Protein AF-0000000065902547 (afdb_homodimer)

pLDDT: mean 95.61, std 7.58, range [38.91, 98.94]

Nearest PDB structures (foldseek):
  3duk-assembly2_E  TM=8.919E-01  e=5.539E-10  Methylobacillus flagellatus KT
  2rcd-assembly2_C  TM=7.287E-01  e=1.949E-05  Pectobacterium atrosepticum SCRI1043
  6bjt-assembly1_A  TM=7.445E-01  e=1.219E-04  Pseudomonas sp. EGD-AKN5
  6w3f-assembly2_B  TM=6.771E-01  e=1.957E-04  synthetic construct
  2bng-assembly1_B  TM=6.107E-01  e=9.107E-04  Mycobacterium tuberculosis H37Rv

Secondary structure (DSSP, 8-state):
---SS-HHHHHHHHHHHHHHHHHHHHT-HHHHHTTEEEEEEEEEEETTEEEEEETHHHHHHHHT-TT--EEEEEEEEEEE-SSEEEEEEEEEEETTTEEEEEEEEEEEETTEEEEEEEEEEEEE-/---SS-HHHHHHHHHHHHHHHHHHHHT-HHHHTTTEEEEEEEEEEETTEEEEEETHHHHHHHHT-TT--EEEEEEEEEEE-SSEEEEEEEEEEETTTEEEEEEEEEEEETTEEEEEEEEEEEEE-

Radius of gyration: 17.63 Å; Cα contacts (8 Å, |Δi|>4): 582; chains: 2; bounding box: 44×52×41 Å

Foldseek 3Di:
DDDLADVVNVVQQVVLVVLVVVLQQQLALVSPPVAADQAAKEWEDDPRDIDIDTCVVVRVRSVVCRNHWDKDKDWDFPDDDSFKTWIWMWIQIPVVGKIKTKIFIWGQDPNHIHTRYIYMYIDHD/DPDLADVVNVVQQVVLVVLVVVLQQQLAVVSPPVAADQAAKEWEDDPRDIDIDTCVVVRVRSVVCRNHWDKDKDWDFPDDDSFKTWIWMWIQIPVVGKIKTKIWIWGQDPNHIHTRYIYMYIDHD

Organism: Cladobotryum sp. (NCBI:txid2040732)

InterPro domains:
  IPR032710 NTF2-like domain superfamily [SSF54427] (5-124)
  IPR039437 Aldolase FrzH/putative lumazine-binding [PF12893] (9-121)

Sequence (250 aa):
MAKHITSSEYDAVIATAYCYVEAMEKGSSKRAKEGFHPDGGIYGYVDGEFKGGSISNLFDFLDQSPEGHKIKAHLDVIAMTPTTAIVKTEVEMNPPETDYTDFLGMVKIDGKWQIVSKIFHSYPRMAKHITSSEYDAVIATAYCYVEAMEKGSSKRAKEGFHPDGGIYGYVDGEFKGGSISNLFDFLDQSPEGHKIKAHLDVIAMTPTTAIVKTEVEMNPPETDYTDFLGMVKIDGKWQIVSKIFHSYPR

Solvent-accessible surface area (backbone atoms only — not comparable to full-atom values): 12707 Å² total; per-residue (Å²): 129,75,76,76,72,50,73,66,54,53,50,50,51,52,54,34,55,44,25,50,56,50,13,47,39,48,11,29,34,72,50,28,56,74,16,37,41,86,72,13,31,34,36,35,48,57,96,86,37,81,44,71,34,55,34,61,59,56,35,52,54,24,57,74,34,59,84,30,29,48,71,47,75,47,79,41,80,78,44,74,57,82,43,31,36,34,33,40,33,43,36,42,36,41,72,69,61,32,32,36,46,35,42,37,32,30,38,50,57,95,85,37,61,23,34,41,32,38,37,38,38,65,45,78,111,127,76,75,77,71,50,73,66,53,53,52,50,49,52,53,34,55,44,26,51,56,48,13,47,38,48,10,29,33,73,49,29,57,75,17,37,40,85,72,12,32,34,37,34,48,58,94,85,36,81,44,72,33,55,34,58,59,56,34,53,55,24,58,73,34,60,84,30,29,48,72,49,75,47,80,41,80,77,45,76,57,83,43,31,36,33,32,42,34,43,36,42,36,43,71,69,61,32,32,36,46,35,41,37,33,32,39,50,55,97,88,37,60,26,34,42,32,37,38,37,39,65,45,80,112

Structure (mmCIF, N/CA/C/O backbone):
data_AF-0000000065902547-model_v1
#
loop_
_entity.id
_entity.type
_entity.pdbx_description
1 polymer 'Aldolase FrzH'
#
loop_
_atom_site.group_PDB
_atom_site.id
_atom_site.type_symbol
_atom_site.label_atom_id
_atom_site.label_alt_id
_atom_site.label_comp_id
_atom_site.label_asym_id
_atom_site.label_entity_id
_atom_site.label_seq_id
_atom_site.pdbx_PDB_ins_code
_atom_site.Cartn_x
_atom_site.Cartn_y
_atom_site.Cartn_z
_atom_site.occupancy
_atom_site.B_iso_or_equiv
_atom_site.auth_seq_id
_atom_site.auth_comp_id
_atom_site.auth_asym_id
_atom_site.auth_atom_id
_atom_site.pdbx_PDB_model_num
ATOM 1 N N . MET A 1 1 ? 24.656 -15.352 7.223 1 38.91 1 MET A N 1
ATOM 2 C CA . MET A 1 1 ? 23.953 -14.516 6.25 1 38.91 1 MET A CA 1
ATOM 3 C C . MET A 1 1 ? 23.531 -13.195 6.875 1 38.91 1 MET A C 1
ATOM 5 O O . MET A 1 1 ? 23.109 -13.148 8.031 1 38.91 1 MET A O 1
ATOM 9 N N . ALA A 1 2 ? 24.078 -12.203 6.477 1 48.5 2 ALA A N 1
ATOM 10 C CA . ALA A 1 2 ? 23.906 -10.898 7.105 1 48.5 2 ALA A CA 1
ATOM 11 C C . ALA A 1 2 ? 22.438 -10.531 7.219 1 48.5 2 ALA A C 1
ATOM 13 O O . ALA A 1 2 ? 21.609 -11 6.43 1 48.5 2 ALA A O 1
ATOM 14 N N . LYS A 1 3 ? 22.203 -10.047 8.391 1 64.06 3 LYS A N 1
ATOM 15 C CA . LYS A 1 3 ? 20.859 -9.492 8.539 1 64.06 3 LYS A CA 1
ATOM 16 C C . LYS A 1 3 ? 20.484 -8.625 7.344 1 64.06 3 LYS A C 1
ATOM 18 O O . LYS A 1 3 ? 21.188 -7.668 7.02 1 64.06 3 LYS A O 1
ATOM 23 N N . HIS A 1 4 ? 19.484 -9.07 6.715 1 77.75 4 HIS A N 1
ATOM 24 C CA . HIS A 1 4 ? 19.125 -8.445 5.445 1 77.75 4 HIS A CA 1
ATOM 25 C C . HIS A 1 4 ? 18.547 -7.051 5.656 1 77.75 4 HIS A C 1
ATOM 27 O O . HIS A 1 4 ? 18.766 -6.152 4.836 1 77.75 4 HIS A O 1
ATOM 33 N N . ILE A 1 5 ? 17.984 -6.824 6.953 1 87.44 5 ILE A N 1
ATOM 34 C CA . ILE A 1 5 ? 17.406 -5.523 7.246 1 87.44 5 ILE A CA 1
ATOM 35 C C . ILE A 1 5 ? 18.062 -4.93 8.492 1 87.44 5 ILE A C 1
ATOM 37 O O . ILE A 1 5 ? 17.875 -5.434 9.602 1 87.44 5 ILE A O 1
ATOM 41 N N . THR A 1 6 ? 18.781 -3.811 8.375 1 89.5 6 THR A N 1
ATOM 42 C CA . THR A 1 6 ? 19.516 -3.172 9.453 1 89.5 6 THR A CA 1
ATOM 43 C C . THR A 1 6 ? 18.703 -2.031 10.062 1 89.5 6 THR A C 1
ATOM 45 O O . THR A 1 6 ? 17.703 -1.608 9.5 1 89.5 6 THR A O 1
ATOM 48 N N . SER A 1 7 ? 19.172 -1.612 11.25 1 93.06 7 SER A N 1
ATOM 49 C CA . SER A 1 7 ? 18.516 -0.468 11.891 1 93.06 7 SER A CA 1
ATOM 50 C C . SER A 1 7 ? 18.609 0.778 11.016 1 93.06 7 SER A C 1
ATOM 52 O O . SER A 1 7 ? 17.719 1.631 11.039 1 93.06 7 SER A O 1
ATOM 54 N N . SER A 1 8 ? 19.641 0.853 10.25 1 95.12 8 SER A N 1
ATOM 55 C CA . SER A 1 8 ? 19.812 1.997 9.359 1 95.12 8 SER A CA 1
ATOM 56 C C . SER A 1 8 ? 18.719 2.023 8.289 1 95.12 8 SER A C 1
ATOM 58 O O . SER A 1 8 ? 18.312 3.096 7.844 1 95.12 8 SER A O 1
ATOM 60 N N . GLU A 1 9 ? 18.328 0.867 7.875 1 96.44 9 GLU A N 1
ATOM 61 C CA . GLU A 1 9 ? 17.234 0.803 6.914 1 96.44 9 GLU A CA 1
ATOM 62 C C . GLU A 1 9 ? 15.93 1.312 7.523 1 96.44 9 GLU A C 1
ATOM 64 O O . GLU A 1 9 ? 15.148 1.997 6.859 1 96.44 9 GLU A O 1
ATOM 69 N N . TYR A 1 10 ? 15.68 1.021 8.797 1 97.25 10 TYR A N 1
ATOM 70 C CA . TYR A 1 10 ? 14.508 1.557 9.484 1 97.25 10 TYR A CA 1
ATOM 71 C C . TYR A 1 10 ? 14.57 3.078 9.555 1 97.25 10 TYR A C 1
ATOM 73 O O . TYR A 1 10 ? 13.57 3.756 9.312 1 97.25 10 TYR A O 1
ATOM 81 N N . ASP A 1 11 ? 15.734 3.594 9.844 1 98 11 ASP A N 1
ATOM 82 C CA . ASP A 1 11 ? 15.906 5.043 9.898 1 98 11 ASP A CA 1
ATOM 83 C C . ASP A 1 11 ? 15.609 5.684 8.547 1 98 11 ASP A C 1
ATOM 85 O O . ASP A 1 11 ? 14.961 6.727 8.469 1 98 11 ASP A O 1
ATOM 89 N N . ALA A 1 12 ? 16.109 5.027 7.523 1 98.25 12 ALA A N 1
ATOM 90 C CA . ALA A 1 12 ? 15.922 5.566 6.176 1 98.25 12 ALA A CA 1
ATOM 91 C C . ALA A 1 12 ? 14.445 5.551 5.773 1 98.25 12 ALA A C 1
ATOM 93 O O . ALA A 1 12 ? 13.961 6.492 5.148 1 98.25 12 ALA A O 1
ATOM 94 N N . VAL A 1 13 ? 13.734 4.496 6.113 1 98.75 13 VAL A N 1
ATOM 95 C CA . VAL A 1 13 ? 12.305 4.375 5.836 1 98.75 13 VAL A CA 1
ATOM 96 C C . VAL A 1 13 ? 11.539 5.465 6.582 1 98.75 13 VAL A C 1
ATOM 98 O O . VAL A 1 13 ? 10.711 6.16 5.992 1 98.75 13 VAL A O 1
ATOM 101 N N . ILE A 1 14 ? 11.891 5.664 7.828 1 98.75 14 ILE A N 1
ATOM 102 C CA . ILE A 1 14 ? 11.211 6.668 8.641 1 98.75 14 ILE A CA 1
ATOM 103 C C . ILE A 1 14 ? 11.523 8.062 8.102 1 98.75 14 ILE A C 1
ATOM 105 O O . ILE A 1 14 ? 10.641 8.914 8.008 1 98.75 14 ILE A O 1
ATOM 109 N N . ALA A 1 15 ? 12.742 8.305 7.715 1 98.5 15 ALA A N 1
ATOM 110 C CA . ALA A 1 15 ? 13.109 9.594 7.133 1 98.5 15 ALA A CA 1
ATOM 111 C C . ALA A 1 15 ? 12.312 9.875 5.867 1 98.5 15 ALA A C 1
ATOM 113 O O . ALA A 1 15 ? 11.875 11.008 5.641 1 98.5 15 ALA A O 1
ATOM 114 N N . THR A 1 16 ? 12.125 8.898 5.043 1 98.81 16 THR A N 1
ATOM 115 C CA . THR A 1 16 ? 11.32 9.039 3.832 1 98.81 16 THR A CA 1
ATOM 116 C C . THR A 1 16 ? 9.875 9.383 4.18 1 98.81 16 THR A C 1
ATOM 118 O O . THR A 1 16 ? 9.281 10.273 3.572 1 98.81 16 THR A O 1
ATOM 121 N N . ALA A 1 17 ? 9.344 8.703 5.176 1 98.75 17 ALA A N 1
ATOM 122 C CA . ALA A 1 17 ? 7.977 8.984 5.613 1 98.75 17 ALA A CA 1
ATOM 123 C C . ALA A 1 17 ? 7.852 10.414 6.125 1 98.75 17 ALA A C 1
ATOM 125 O O . ALA A 1 17 ? 6.816 11.055 5.93 1 98.75 17 ALA A O 1
ATOM 126 N N . TYR A 1 18 ? 8.867 10.93 6.699 1 98.19 18 TYR A N 1
ATOM 127 C CA . TYR A 1 18 ? 8.828 12.281 7.258 1 98.19 18 TYR A CA 1
ATOM 128 C C . TYR A 1 18 ? 8.758 13.328 6.152 1 98.19 18 TYR A C 1
ATOM 130 O O . TYR A 1 18 ? 8.359 14.469 6.391 1 98.19 18 TYR A O 1
ATOM 138 N N . CYS A 1 19 ? 9.211 12.969 4.969 1 97.94 19 CYS A N 1
ATOM 139 C CA . CYS A 1 19 ? 9.016 13.867 3.842 1 97.94 19 CYS A CA 1
ATOM 140 C C . CYS A 1 19 ? 7.539 14.227 3.678 1 97.94 19 CYS A C 1
ATOM 142 O O . CYS A 1 19 ? 7.199 15.375 3.398 1 97.94 19 CYS A O 1
ATOM 144 N N . TYR A 1 20 ? 6.668 13.234 3.879 1 98.38 20 TYR A N 1
ATOM 145 C CA . TYR A 1 20 ? 5.23 13.453 3.791 1 98.38 20 TYR A CA 1
ATOM 146 C C . TYR A 1 20 ? 4.758 14.391 4.895 1 98.38 20 TYR A C 1
ATOM 148 O O . TYR A 1 20 ? 4.016 15.344 4.633 1 98.38 20 TYR A O 1
ATOM 156 N N . VAL A 1 21 ? 5.203 14.172 6.109 1 98.12 21 VAL A N 1
ATOM 157 C CA . VAL A 1 21 ? 4.812 14.992 7.254 1 98.12 21 VAL A CA 1
ATOM 158 C C . VAL A 1 21 ? 5.246 16.438 7.027 1 98.12 21 VAL A C 1
ATOM 160 O O . VAL A 1 21 ? 4.445 17.359 7.18 1 98.12 21 VAL A O 1
ATOM 163 N N . GLU A 1 22 ? 6.422 16.641 6.582 1 98.25 22 GLU A N 1
ATOM 164 C CA . GLU A 1 22 ? 6.953 17.969 6.324 1 98.25 22 GLU A CA 1
ATOM 165 C C . GLU A 1 22 ? 6.211 18.656 5.18 1 98.25 22 GLU A C 1
ATOM 167 O O . GLU A 1 22 ? 5.957 19.859 5.223 1 98.25 22 GLU A O 1
ATOM 172 N N . ALA A 1 23 ? 5.938 17.891 4.176 1 98.44 23 ALA A N 1
ATOM 173 C CA . ALA A 1 23 ? 5.188 18.438 3.049 1 98.44 23 ALA A CA 1
ATOM 174 C C . ALA A 1 23 ? 3.832 18.984 3.5 1 98.44 23 ALA A C 1
ATOM 176 O O . ALA A 1 23 ? 3.398 20.047 3.053 1 98.44 23 ALA A O 1
ATOM 177 N N . MET A 1 24 ? 3.193 18.266 4.402 1 97.88 24 MET A N 1
ATOM 178 C CA . MET A 1 24 ? 1.912 18.688 4.949 1 97.88 24 MET A CA 1
ATOM 179 C C . MET A 1 24 ? 2.078 19.953 5.789 1 97.88 24 MET A C 1
ATOM 181 O O . MET A 1 24 ? 1.289 20.891 5.672 1 97.88 24 MET A O 1
ATOM 185 N N . GLU A 1 25 ? 3.146 19.984 6.566 1 98.12 25 GLU A N 1
ATOM 186 C CA . GLU A 1 25 ? 3.414 21.156 7.414 1 98.12 25 GLU A CA 1
ATOM 187 C C . GLU A 1 25 ? 3.688 22.391 6.574 1 98.12 25 GLU A C 1
ATOM 189 O O . GLU A 1 25 ? 3.264 23.5 6.934 1 98.12 25 GLU A O 1
ATOM 194 N N . LYS A 1 26 ? 4.266 22.219 5.469 1 97.38 26 LYS A N 1
ATOM 195 C CA . LYS A 1 26 ? 4.73 23.344 4.668 1 97.38 26 LYS A CA 1
ATOM 196 C C . LYS A 1 26 ? 3.736 23.688 3.555 1 97.38 26 LYS A C 1
ATOM 198 O O . LYS A 1 26 ? 3.805 24.75 2.953 1 97.38 26 LYS A O 1
ATOM 203 N N . GLY A 1 27 ? 2.814 22.781 3.326 1 96.69 27 GLY A N 1
ATOM 204 C CA . GLY A 1 27 ? 1.949 22.938 2.17 1 96.69 27 GLY A CA 1
ATOM 205 C C . GLY A 1 27 ? 2.707 22.953 0.855 1 96.69 27 GLY A C 1
ATOM 206 O O . GLY A 1 27 ? 2.484 23.828 0.015 1 96.69 27 GLY A O 1
ATOM 207 N N . SER A 1 28 ? 3.639 22 0.678 1 94.62 28 SER A N 1
ATOM 208 C CA . SER A 1 28 ? 4.582 22.062 -0.435 1 94.62 28 SER A CA 1
ATOM 209 C C . SER A 1 28 ? 4.715 20.703 -1.115 1 94.62 28 SER A C 1
ATOM 211 O O . SER A 1 28 ? 5.219 19.75 -0.517 1 94.62 28 SER A O 1
ATOM 213 N N . SER A 1 29 ? 4.383 20.672 -2.398 1 97.56 29 SER A N 1
ATOM 214 C CA . SER A 1 29 ? 4.602 19.438 -3.148 1 97.56 29 SER A CA 1
ATOM 215 C C . SER A 1 29 ? 6.086 19.219 -3.436 1 97.56 29 SER A C 1
ATOM 217 O O . SER A 1 29 ? 6.52 18.094 -3.662 1 97.56 29 SER A O 1
ATOM 219 N N . LYS A 1 30 ? 6.875 20.312 -3.449 1 97.44 30 LYS A N 1
ATOM 220 C CA . LYS A 1 30 ? 8.312 20.188 -3.666 1 97.44 30 LYS A CA 1
ATOM 221 C C . LYS A 1 30 ? 8.93 19.219 -2.658 1 97.44 30 LYS A C 1
ATOM 223 O O . LYS A 1 30 ? 9.703 18.328 -3.033 1 97.44 30 LYS A O 1
ATOM 228 N N . ARG A 1 31 ? 8.602 19.359 -1.449 1 97 31 ARG A N 1
ATOM 229 C CA . ARG A 1 31 ? 9.133 18.484 -0.407 1 97 31 ARG A CA 1
ATOM 230 C C . ARG A 1 31 ? 8.594 17.062 -0.558 1 97 31 ARG A C 1
ATOM 232 O O . ARG A 1 31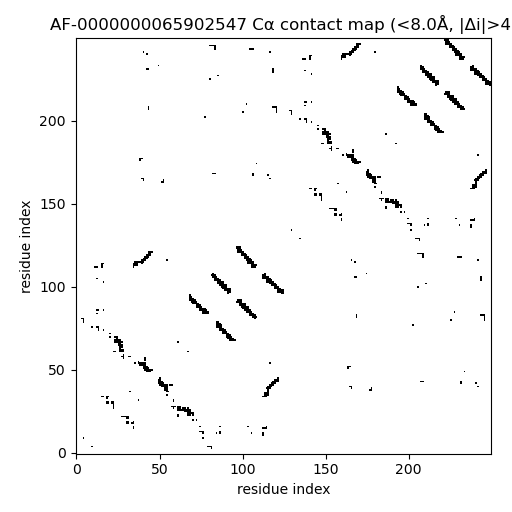 ? 9.336 16.094 -0.399 1 97 31 ARG A O 1
ATOM 239 N N . ALA A 1 32 ? 7.266 16.906 -0.824 1 97.81 32 ALA A N 1
ATOM 240 C CA . ALA A 1 32 ? 6.664 15.594 -1.007 1 97.81 32 ALA A CA 1
ATOM 241 C C . ALA A 1 32 ? 7.348 14.828 -2.133 1 97.81 32 ALA A C 1
ATOM 243 O O . ALA A 1 32 ? 7.594 13.625 -2.016 1 97.81 32 ALA A O 1
ATOM 244 N N . LYS A 1 33 ? 7.715 15.531 -3.199 1 98.06 33 LYS A N 1
ATOM 245 C CA . LYS A 1 33 ? 8.281 14.922 -4.398 1 98.06 33 LYS A CA 1
ATOM 246 C C . LYS A 1 33 ? 9.672 14.352 -4.125 1 98.06 33 LYS A C 1
ATOM 248 O O . LYS A 1 33 ? 10.172 13.531 -4.895 1 98.06 33 LYS A O 1
ATOM 253 N N . GLU A 1 34 ? 10.258 14.711 -3.076 1 97.81 34 GLU A N 1
ATOM 254 C CA . GLU A 1 34 ? 11.531 14.133 -2.67 1 97.81 34 GLU A CA 1
ATOM 255 C C . GLU A 1 34 ? 11.352 12.734 -2.102 1 97.81 34 GLU A C 1
ATOM 257 O O . GLU A 1 34 ? 12.297 11.938 -2.07 1 97.81 34 GLU A O 1
ATOM 262 N N . GLY A 1 35 ? 10.133 12.398 -1.61 1 98.38 35 GLY A N 1
ATOM 263 C CA . GLY A 1 35 ? 9.898 11.133 -0.932 1 98.38 35 GLY A CA 1
ATOM 264 C C . GLY A 1 35 ? 8.977 10.203 -1.707 1 98.38 35 GLY A C 1
ATOM 265 O O . GLY A 1 35 ? 9.07 8.984 -1.577 1 98.38 35 GLY A O 1
ATOM 266 N N . PHE A 1 36 ? 8.156 10.789 -2.564 1 98.75 36 PHE A N 1
ATOM 267 C CA . PHE A 1 36 ? 7.164 10.008 -3.299 1 98.75 36 PHE A CA 1
ATOM 268 C C . PHE A 1 36 ? 7.672 9.672 -4.695 1 98.75 36 PHE A C 1
ATOM 270 O O . PHE A 1 36 ? 8.297 10.5 -5.355 1 98.75 36 PHE A O 1
ATOM 277 N N . HIS A 1 37 ? 7.457 8.469 -5.109 1 98.38 37 HIS A N 1
ATOM 278 C CA . HIS A 1 37 ? 7.656 8.133 -6.516 1 98.38 37 HIS A CA 1
ATOM 279 C C . HIS A 1 37 ? 6.598 8.789 -7.395 1 98.38 37 HIS A C 1
ATOM 281 O O . HIS A 1 37 ? 5.414 8.797 -7.047 1 98.38 37 HIS A O 1
ATOM 287 N N . PRO A 1 38 ? 6.996 9.305 -8.531 1 96.75 38 PRO A N 1
ATOM 288 C CA . PRO A 1 38 ? 6.035 10.047 -9.344 1 96.75 38 PRO A CA 1
ATOM 289 C C . PRO A 1 38 ? 4.902 9.172 -9.875 1 96.75 38 PRO A C 1
ATOM 291 O O . PRO A 1 38 ? 3.818 9.68 -10.18 1 96.75 38 PRO A O 1
ATOM 294 N N . ASP A 1 39 ? 5.059 7.863 -9.914 1 95.75 39 ASP A N 1
ATOM 295 C CA . ASP A 1 39 ? 4.031 6.949 -10.414 1 95.75 39 ASP A CA 1
ATOM 296 C C . ASP A 1 39 ? 3.182 6.402 -9.273 1 95.75 39 ASP A C 1
ATOM 298 O O . ASP A 1 39 ? 2.389 5.48 -9.469 1 95.75 39 ASP A O 1
ATOM 302 N N . GLY A 1 40 ? 3.398 6.898 -8.094 1 97.88 40 GLY A N 1
ATOM 303 C CA . GLY A 1 40 ? 2.664 6.402 -6.938 1 97.88 40 GLY A CA 1
ATOM 304 C C . GLY A 1 40 ? 1.188 6.746 -6.977 1 97.88 40 GLY A C 1
ATOM 305 O O . GLY A 1 40 ? 0.727 7.426 -7.895 1 97.88 40 GLY A O 1
ATOM 306 N N . GLY A 1 41 ? 0.466 6.152 -6.016 1 97.94 41 GLY A N 1
ATOM 307 C CA . GLY A 1 41 ? -0.966 6.383 -5.906 1 97.94 41 GLY A CA 1
ATOM 308 C C . GLY A 1 41 ? -1.403 6.766 -4.508 1 97.94 41 GLY A C 1
ATOM 309 O O . GLY A 1 41 ? -0.688 6.512 -3.535 1 97.94 41 GLY A O 1
ATOM 310 N N . ILE A 1 42 ? -2.525 7.426 -4.422 1 98.56 42 ILE A N 1
ATOM 311 C CA . ILE A 1 42 ? -3.143 7.809 -3.154 1 98.56 42 ILE A CA 1
ATOM 312 C C . ILE A 1 42 ? -4.621 7.422 -3.162 1 98.56 42 ILE A C 1
ATOM 314 O O . ILE A 1 42 ? -5.309 7.605 -4.168 1 98.56 42 ILE A O 1
ATOM 318 N N . TYR A 1 43 ? -5.086 6.816 -2.061 1 98.62 43 TYR A N 1
ATOM 319 C CA . TYR A 1 43 ? -6.445 6.297 -1.991 1 98.62 43 TYR A CA 1
ATOM 320 C C . TYR A 1 43 ? -7.027 6.473 -0.594 1 98.62 43 TYR A C 1
ATOM 322 O O . TYR A 1 43 ? -6.359 6.195 0.404 1 98.62 43 TYR A O 1
ATOM 330 N N . GLY A 1 44 ? -8.234 6.922 -0.498 1 97.88 44 GLY A N 1
ATOM 331 C CA . GLY A 1 44 ? -8.953 7.066 0.759 1 97.88 44 GLY A CA 1
ATOM 332 C C . GLY A 1 44 ? -10.227 7.883 0.63 1 97.88 44 GLY A C 1
ATOM 333 O O . GLY A 1 44 ? -10.695 8.133 -0.48 1 97.88 44 GLY A O 1
ATOM 334 N N . TYR A 1 45 ? -10.82 8.188 1.773 1 95.38 45 TYR A N 1
ATOM 335 C CA . TYR A 1 45 ? -12.055 8.961 1.801 1 95.38 45 TYR A CA 1
ATOM 336 C C . TYR A 1 45 ? -11.812 10.352 2.369 1 95.38 45 TYR A C 1
ATOM 338 O O . TYR A 1 45 ? -11.109 10.508 3.369 1 95.38 45 TYR A O 1
ATOM 346 N N . VAL A 1 46 ? -12.312 11.336 1.697 1 89.25 46 VAL A N 1
ATOM 347 C CA . VAL A 1 46 ? -12.398 12.719 2.168 1 89.25 46 VAL A CA 1
ATOM 348 C C . VAL A 1 46 ? -13.852 13.172 2.172 1 89.25 46 VAL A C 1
ATOM 350 O O . VAL A 1 46 ? -14.523 13.148 1.136 1 89.25 46 VAL A O 1
ATOM 353 N N . ASP A 1 47 ? -14.344 13.5 3.33 1 88.62 47 ASP A N 1
ATOM 354 C CA . ASP A 1 47 ? -15.719 13.969 3.477 1 88.62 47 ASP A CA 1
ATOM 355 C C . ASP A 1 47 ? -16.703 12.969 2.893 1 88.62 47 ASP A C 1
ATOM 357 O O . ASP A 1 47 ? -17.594 13.336 2.109 1 88.62 47 ASP A O 1
ATOM 361 N N . GLY A 1 48 ? -16.391 11.773 3.047 1 88.62 48 GLY A N 1
ATOM 362 C CA . GLY A 1 48 ? -17.328 10.719 2.684 1 88.62 48 GLY A CA 1
ATOM 363 C C . GLY A 1 48 ? -17.203 10.289 1.235 1 88.62 48 GLY A C 1
ATOM 364 O O . GLY A 1 48 ? -17.938 9.398 0.783 1 88.62 48 GLY A O 1
ATOM 365 N N . GLU A 1 49 ? -16.344 10.875 0.484 1 93.38 49 GLU A N 1
ATOM 366 C CA . GLU A 1 49 ? -16.141 10.523 -0.919 1 93.38 49 GLU A CA 1
ATOM 367 C C . GLU A 1 49 ? -14.797 9.836 -1.13 1 93.38 49 GLU A C 1
ATOM 369 O O . GLU A 1 49 ? -13.789 10.258 -0.572 1 93.38 49 GLU A O 1
ATOM 374 N N . PHE A 1 50 ? -14.852 8.766 -1.884 1 96.06 50 PHE A N 1
ATOM 375 C CA . PHE A 1 50 ? -13.602 8.086 -2.23 1 96.06 50 PHE A CA 1
ATOM 376 C C . PHE A 1 50 ? -12.75 8.961 -3.146 1 96.06 50 PHE A C 1
ATOM 378 O O . PHE A 1 50 ? -13.25 9.5 -4.137 1 96.06 50 PHE A O 1
ATOM 385 N N . LYS A 1 51 ? -11.547 9.125 -2.766 1 92.81 51 LYS A N 1
ATOM 386 C CA . LYS A 1 51 ? -10.516 9.773 -3.568 1 92.81 51 LYS A CA 1
ATOM 387 C C . LYS A 1 51 ? -9.367 8.805 -3.871 1 92.81 51 LYS A C 1
ATOM 389 O O . LYS A 1 51 ? -8.781 8.234 -2.955 1 92.81 51 LYS A O 1
ATOM 394 N N . GLY A 1 52 ? -9.289 8.477 -5.152 1 92.44 52 GLY A N 1
ATOM 395 C CA . GLY A 1 52 ? -8.227 7.574 -5.562 1 92.44 52 GLY A CA 1
ATOM 396 C C . GLY A 1 52 ? -7.559 7.992 -6.863 1 92.44 52 GLY A C 1
ATOM 397 O O . GLY A 1 52 ? -8.117 8.773 -7.633 1 92.44 52 GLY A O 1
ATOM 398 N N . GLY A 1 53 ? -6.262 7.598 -7.031 1 94.06 53 GLY A N 1
ATOM 399 C CA . GLY A 1 53 ? -5.562 7.836 -8.281 1 94.06 53 GLY A CA 1
ATOM 400 C C . GLY A 1 53 ? -4.098 8.18 -8.094 1 94.06 53 GLY A C 1
ATOM 401 O O . GLY A 1 53 ? -3.457 7.691 -7.16 1 94.06 53 GLY A O 1
ATOM 402 N N . SER A 1 54 ? -3.645 9.008 -9 1 96.5 54 SER A N 1
ATOM 403 C CA . SER A 1 54 ? -2.229 9.359 -9.055 1 96.5 54 SER A CA 1
ATOM 404 C C . SER A 1 54 ? -1.814 10.164 -7.824 1 96.5 54 SER A C 1
ATOM 406 O O . SER A 1 54 ? -2.586 10.984 -7.324 1 96.5 54 SER A O 1
ATOM 408 N N . ILE A 1 55 ? -0.605 10.023 -7.449 1 97.56 55 ILE A N 1
ATOM 409 C CA . ILE A 1 55 ? -0.043 10.758 -6.32 1 97.56 55 ILE A CA 1
ATOM 410 C C . ILE A 1 55 ? -0.052 12.258 -6.621 1 97.56 55 ILE A C 1
ATOM 412 O O . ILE A 1 55 ? 0.071 13.078 -5.711 1 97.56 55 ILE A O 1
ATOM 416 N N . SER A 1 56 ? -0.214 12.648 -7.871 1 97 56 SER A N 1
ATOM 417 C CA . SER A 1 56 ? -0.311 14.062 -8.234 1 97 56 SER A CA 1
ATOM 418 C C . SER A 1 56 ? -1.502 14.727 -7.555 1 97 56 SER A C 1
ATOM 420 O O . SER A 1 56 ? -1.495 15.938 -7.328 1 97 56 SER A O 1
ATOM 422 N N . ASN A 1 57 ? -2.529 13.938 -7.234 1 95.94 57 ASN A N 1
ATOM 423 C CA . ASN A 1 57 ? -3.656 14.477 -6.477 1 95.94 57 ASN A CA 1
ATOM 424 C C . ASN A 1 57 ? -3.205 15.055 -5.141 1 95.94 57 ASN A C 1
ATOM 426 O O . ASN A 1 57 ? -3.68 16.109 -4.727 1 95.94 57 ASN A O 1
ATOM 430 N N . LEU A 1 58 ? -2.293 14.344 -4.469 1 96.75 58 LEU A N 1
ATOM 431 C CA . LEU A 1 58 ? -1.729 14.852 -3.221 1 96.75 58 LEU A CA 1
ATOM 432 C C . LEU A 1 58 ? -0.91 16.109 -3.469 1 96.75 58 LEU A C 1
ATOM 434 O O . LEU A 1 58 ? -1.025 17.094 -2.727 1 96.75 58 LEU A O 1
ATOM 438 N N . PHE A 1 59 ? -0.143 16.094 -4.547 1 97.88 59 PHE A N 1
ATOM 439 C CA . PHE A 1 59 ? 0.699 17.234 -4.867 1 97.88 59 PHE A CA 1
ATOM 440 C C . PHE A 1 59 ? -0.15 18.484 -5.121 1 97.88 59 PHE A C 1
ATOM 442 O O . PHE A 1 59 ? 0.146 19.562 -4.602 1 97.88 59 PHE A O 1
ATOM 449 N N . ASP A 1 60 ? -1.216 18.297 -5.836 1 95.81 60 ASP A N 1
ATOM 450 C CA . ASP A 1 60 ? -2.133 19.406 -6.117 1 95.81 60 ASP A CA 1
ATOM 451 C C . ASP A 1 60 ? -2.768 19.922 -4.832 1 95.81 60 ASP A C 1
ATOM 453 O O . ASP A 1 60 ? -2.863 21.141 -4.633 1 95.81 60 ASP A O 1
ATOM 457 N N . PHE A 1 61 ? -3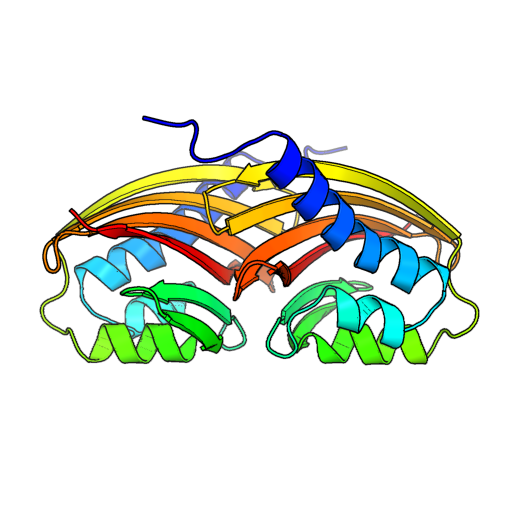.174 19.047 -4.02 1 94.69 61 PHE A N 1
ATOM 458 C CA . PHE A 1 61 ? -3.768 19.422 -2.74 1 94.69 61 PHE A CA 1
ATOM 459 C C . PHE A 1 61 ? -2.803 20.266 -1.917 1 94.69 61 PHE A C 1
ATOM 461 O O . PHE A 1 61 ? -3.188 21.297 -1.374 1 94.69 61 PHE A O 1
ATOM 468 N N . LEU A 1 62 ? -1.57 19.844 -1.837 1 96.88 62 LEU A N 1
ATOM 469 C CA . LEU A 1 62 ? -0.554 20.547 -1.064 1 96.88 62 LEU A CA 1
ATOM 470 C C . LEU A 1 62 ? -0.321 21.938 -1.623 1 96.88 62 LEU A C 1
ATOM 472 O O . LEU A 1 62 ? -0.283 22.922 -0.87 1 96.88 62 LEU A O 1
ATOM 476 N N . ASP A 1 63 ? -0.302 22.031 -2.877 1 96.62 63 ASP A N 1
ATOM 477 C CA . ASP A 1 63 ? 0.038 23.312 -3.504 1 96.62 63 ASP A CA 1
ATOM 478 C C . ASP A 1 63 ? -1.135 24.281 -3.439 1 96.62 63 ASP A C 1
ATOM 480 O O . ASP A 1 63 ? -0.96 25.484 -3.641 1 96.62 63 ASP A O 1
ATOM 484 N N . GLN A 1 64 ? -2.307 23.797 -3.148 1 95.5 64 GLN A N 1
ATOM 485 C CA . GLN A 1 64 ? -3.484 24.641 -2.973 1 95.5 64 GLN A CA 1
ATOM 486 C C . GLN A 1 64 ? -3.58 25.172 -1.543 1 95.5 64 GLN A C 1
ATOM 488 O O . GLN A 1 64 ? -4.426 26 -1.238 1 95.5 64 GLN A O 1
ATOM 493 N N . SER A 1 65 ? -2.691 24.672 -0.651 1 94.81 65 SER A N 1
ATOM 494 C CA . SER A 1 65 ? -2.639 25.109 0.739 1 94.81 65 SER A CA 1
ATOM 495 C C . SER A 1 65 ? -1.229 25.531 1.13 1 94.81 65 SER A C 1
ATOM 497 O O . SER A 1 65 ? -0.616 24.938 2.02 1 94.81 65 SER A O 1
ATOM 499 N N . PRO A 1 66 ? -0.755 26.656 0.528 1 94.19 66 PRO A N 1
ATOM 500 C CA . PRO A 1 66 ? 0.637 27.062 0.751 1 94.19 66 PRO A CA 1
ATOM 501 C C . PRO A 1 66 ? 0.91 27.469 2.197 1 94.19 66 PRO A C 1
ATOM 503 O O . PRO A 1 66 ? 2.068 27.531 2.617 1 94.19 66 PRO A O 1
ATOM 506 N N . GLU A 1 67 ? -0.188 27.75 3 1 96.44 67 GLU A N 1
ATOM 507 C CA . GLU A 1 67 ? -0.005 28.109 4.402 1 96.44 67 GLU A CA 1
ATOM 508 C C . GLU A 1 67 ? 0.352 26.891 5.242 1 96.44 67 GLU A C 1
ATOM 510 O O . GLU A 1 67 ? 0.809 27.016 6.379 1 96.44 67 GLU A O 1
ATOM 515 N N . GLY A 1 68 ? 0.146 25.719 4.754 1 97.31 68 GLY A N 1
ATOM 516 C CA . GLY A 1 68 ? 0.433 24.484 5.457 1 97.31 68 GLY A CA 1
ATOM 517 C C . GLY A 1 68 ? -0.577 24.172 6.543 1 97.31 68 GLY A C 1
ATOM 518 O O . GLY A 1 68 ? -1.674 24.734 6.562 1 97.31 68 GLY A O 1
ATOM 519 N N . HIS A 1 69 ? -0.199 23.156 7.316 1 97.62 69 HIS A N 1
ATOM 520 C CA . HIS A 1 69 ? -1.035 22.641 8.398 1 97.62 69 HIS A CA 1
ATOM 521 C C . HIS A 1 69 ? -0.216 22.391 9.656 1 97.62 69 HIS A C 1
ATOM 523 O O . HIS A 1 69 ? 0.982 22.109 9.578 1 97.62 69 HIS A O 1
ATOM 529 N N . LYS A 1 70 ? -0.823 22.594 10.773 1 98.06 70 LYS A N 1
ATOM 530 C CA . LYS A 1 70 ? -0.232 22.078 12 1 98.06 70 LYS A CA 1
ATOM 531 C C . LYS A 1 70 ? -0.386 20.562 12.102 1 98.06 70 LYS A C 1
ATOM 533 O O . LYS A 1 70 ? -1.504 20.047 12.062 1 98.06 70 LYS A O 1
ATOM 538 N N . ILE A 1 71 ? 0.762 19.891 12.242 1 98.19 71 ILE A N 1
ATOM 539 C CA . ILE A 1 71 ? 0.751 18.422 12.188 1 98.19 71 ILE A CA 1
ATOM 540 C C . ILE A 1 71 ? 1.426 17.859 13.43 1 98.19 71 ILE A C 1
ATOM 542 O O . ILE A 1 71 ? 2.508 18.297 13.82 1 98.19 71 ILE A O 1
ATOM 546 N N . LYS A 1 72 ? 0.76 16.969 14.062 1 98.31 72 LYS A N 1
ATOM 547 C CA . LYS A 1 72 ? 1.368 16.016 14.984 1 98.31 72 LYS A CA 1
ATOM 548 C C . LYS A 1 72 ? 1.267 14.586 14.453 1 98.31 72 LYS A C 1
ATOM 550 O O . LYS A 1 72 ? 0.176 14.117 14.117 1 98.31 72 LYS A O 1
ATOM 555 N N . ALA A 1 73 ? 2.455 13.953 14.344 1 98.5 73 ALA A N 1
ATOM 556 C CA . ALA A 1 73 ? 2.441 12.641 13.703 1 98.5 73 ALA A CA 1
ATOM 557 C C . ALA A 1 73 ? 3.258 11.625 14.5 1 98.5 73 ALA A C 1
ATOM 559 O O . ALA A 1 73 ? 4.266 11.977 15.117 1 98.5 73 ALA A O 1
ATOM 560 N N . HIS A 1 74 ? 2.783 10.445 14.531 1 98.69 74 HIS A N 1
ATOM 561 C CA . HIS A 1 74 ? 3.518 9.273 14.992 1 98.69 74 HIS A CA 1
ATOM 562 C C . HIS A 1 74 ? 3.705 8.258 13.867 1 98.69 74 HIS A C 1
ATOM 564 O O . HIS A 1 74 ? 2.744 7.902 13.18 1 98.69 74 HIS A O 1
ATOM 570 N N . LEU A 1 75 ? 4.949 7.828 13.656 1 98.69 75 LEU A N 1
ATOM 571 C CA . LEU A 1 75 ? 5.281 6.938 12.555 1 98.69 75 LEU A CA 1
ATOM 572 C C . LEU A 1 75 ? 5.855 5.621 13.07 1 98.69 75 LEU A C 1
ATOM 574 O O . LEU A 1 75 ? 6.75 5.621 13.922 1 98.69 75 LEU A O 1
ATOM 578 N N . ASP A 1 76 ? 5.332 4.512 12.508 1 98.5 76 ASP A N 1
ATOM 579 C CA . ASP A 1 76 ? 5.824 3.174 12.828 1 98.5 76 ASP A CA 1
ATOM 580 C C . ASP A 1 76 ? 6.023 2.346 11.562 1 98.5 76 ASP A C 1
ATOM 582 O O . ASP A 1 76 ? 5.125 2.262 10.727 1 98.5 76 ASP A O 1
ATOM 586 N N . VAL A 1 77 ? 7.242 1.79 11.523 1 98.75 77 VAL A N 1
ATOM 587 C CA . VAL A 1 77 ? 7.402 0.754 10.508 1 98.75 77 VAL A CA 1
ATOM 588 C C . VAL A 1 77 ? 6.699 -0.523 10.961 1 98.75 77 VAL A C 1
ATOM 590 O O . VAL A 1 77 ? 7.09 -1.136 11.961 1 98.75 77 VAL A O 1
ATOM 593 N N . ILE A 1 78 ? 5.676 -1.021 10.172 1 98.69 78 ILE A N 1
ATOM 594 C CA . ILE A 1 78 ? 4.914 -2.154 10.688 1 98.69 78 ILE A CA 1
ATOM 595 C C . ILE A 1 78 ? 5.285 -3.418 9.914 1 98.69 78 ILE A C 1
ATOM 597 O O . ILE A 1 78 ? 4.965 -4.531 10.344 1 98.69 78 ILE A O 1
ATOM 601 N N . ALA A 1 79 ? 5.945 -3.295 8.797 1 98.56 79 ALA A N 1
ATOM 602 C CA . ALA A 1 79 ? 6.445 -4.43 8.023 1 98.56 79 ALA A CA 1
ATOM 603 C C . ALA A 1 79 ? 7.578 -4 7.094 1 98.56 79 ALA A C 1
ATOM 605 O O . ALA A 1 79 ? 7.594 -2.867 6.609 1 98.56 79 ALA A O 1
ATOM 606 N N . MET A 1 80 ? 8.508 -4.93 6.922 1 98.06 80 MET A N 1
ATOM 607 C CA . MET A 1 80 ? 9.625 -4.59 6.051 1 98.06 80 MET A CA 1
ATOM 608 C C . MET A 1 80 ? 10.234 -5.844 5.434 1 98.06 80 MET A C 1
ATOM 610 O O . MET A 1 80 ? 10.289 -6.895 6.074 1 98.06 80 MET A O 1
ATOM 614 N N . THR A 1 81 ? 10.586 -5.77 4.195 1 97.62 81 THR A N 1
ATOM 615 C CA . THR A 1 81 ? 11.516 -6.652 3.496 1 97.62 81 THR A CA 1
ATOM 616 C C . THR A 1 81 ? 12.773 -5.898 3.088 1 97.62 81 THR A C 1
ATOM 618 O O . THR A 1 81 ? 12.898 -4.699 3.352 1 97.62 81 THR A O 1
ATOM 621 N N . PRO A 1 82 ? 13.656 -6.535 2.406 1 96.44 82 PRO A N 1
ATOM 622 C CA . PRO A 1 82 ? 14.859 -5.816 1.975 1 96.44 82 PRO A CA 1
ATOM 623 C C . PRO A 1 82 ? 14.547 -4.668 1.018 1 96.44 82 PRO A C 1
ATOM 625 O O . PRO A 1 82 ? 15.297 -3.689 0.958 1 96.44 82 PRO A O 1
ATOM 628 N N . THR A 1 83 ? 13.359 -4.734 0.296 1 97.44 83 THR A N 1
ATOM 629 C CA . THR A 1 83 ? 13.133 -3.713 -0.721 1 97.44 83 THR A CA 1
ATOM 630 C C . THR A 1 83 ? 11.758 -3.08 -0.558 1 97.44 83 THR A C 1
ATOM 632 O O . THR A 1 83 ? 11.352 -2.236 -1.361 1 97.44 83 THR A O 1
ATOM 635 N N . THR A 1 84 ? 10.992 -3.529 0.417 1 98.56 84 THR A N 1
ATOM 636 C CA . THR A 1 84 ? 9.672 -2.941 0.625 1 98.56 84 THR A CA 1
ATOM 637 C C . THR A 1 84 ? 9.438 -2.639 2.102 1 98.56 84 THR A C 1
ATOM 639 O O . THR A 1 84 ? 10.039 -3.271 2.973 1 98.56 84 THR A O 1
ATOM 642 N N . ALA A 1 85 ? 8.555 -1.702 2.332 1 98.88 85 ALA A N 1
ATOM 643 C CA . ALA A 1 85 ? 8.203 -1.347 3.705 1 98.88 85 ALA A CA 1
ATOM 644 C C . ALA A 1 85 ? 6.797 -0.761 3.775 1 98.88 85 ALA A C 1
ATOM 646 O O . ALA A 1 85 ? 6.301 -0.198 2.797 1 98.88 85 ALA A O 1
ATOM 647 N N . ILE A 1 86 ? 6.18 -0.929 4.914 1 98.94 86 ILE A N 1
ATOM 648 C CA . ILE A 1 86 ? 4.918 -0.281 5.254 1 98.94 86 ILE A CA 1
ATOM 649 C C . ILE A 1 86 ? 5.098 0.571 6.508 1 98.94 86 ILE A C 1
ATOM 651 O O . ILE A 1 86 ? 5.551 0.077 7.543 1 98.94 86 ILE A O 1
ATOM 655 N N . VAL A 1 87 ? 4.762 1.809 6.41 1 98.94 87 VAL A N 1
ATOM 656 C CA . VAL A 1 87 ? 4.766 2.701 7.562 1 98.94 87 VAL A CA 1
ATOM 657 C C . VAL A 1 87 ? 3.336 3.094 7.922 1 98.94 87 VAL A C 1
ATOM 659 O O . VAL A 1 87 ? 2.572 3.531 7.059 1 98.94 87 VAL A O 1
ATOM 662 N N . LYS A 1 88 ? 2.938 2.883 9.078 1 98.94 88 LYS A N 1
ATOM 663 C CA . LYS A 1 88 ? 1.701 3.43 9.633 1 98.94 88 LYS A CA 1
ATOM 664 C C . LYS A 1 88 ? 1.935 4.801 10.25 1 98.94 88 LYS A C 1
ATOM 666 O O . LYS A 1 88 ? 2.865 4.98 11.039 1 98.94 88 LYS A O 1
ATOM 671 N N . THR A 1 89 ? 1.129 5.742 9.844 1 98.75 89 THR A N 1
ATOM 672 C CA . THR A 1 89 ? 1.212 7.062 10.461 1 98.75 89 THR A CA 1
ATOM 673 C C . THR A 1 89 ? -0.103 7.422 11.148 1 98.75 89 THR A C 1
ATOM 675 O O . THR A 1 89 ? -1.181 7.188 10.594 1 98.75 89 THR A O 1
ATOM 678 N N . GLU A 1 90 ? -0.024 7.883 12.367 1 98.69 90 GLU A N 1
ATOM 679 C CA . GLU A 1 90 ? -1.112 8.562 13.055 1 98.69 90 GLU A CA 1
ATOM 680 C C . GLU A 1 90 ? -0.919 10.078 13.031 1 98.69 90 GLU A C 1
ATOM 682 O O . GLU A 1 90 ? 0.076 10.594 13.555 1 98.69 90 GLU A O 1
ATOM 687 N N . VAL A 1 91 ? -1.922 10.734 12.414 1 98.19 91 VAL A N 1
ATOM 688 C CA . VAL A 1 91 ? -1.733 12.156 12.141 1 98.19 91 VAL A CA 1
ATOM 689 C C . VAL A 1 91 ? -2.885 12.953 12.75 1 98.19 91 VAL A C 1
ATOM 691 O O . VAL A 1 91 ? -4.055 12.617 12.555 1 98.19 91 VAL A O 1
ATOM 694 N N . GLU A 1 92 ? -2.516 13.992 13.5 1 98.19 92 GLU A N 1
ATOM 695 C CA . GLU A 1 92 ? -3.418 15.078 13.875 1 98.19 92 GLU A CA 1
ATOM 696 C C . GLU A 1 92 ? -3.141 16.328 13.047 1 98.19 92 GLU A C 1
ATOM 698 O O . GLU A 1 92 ? -2.014 16.828 13.023 1 98.19 92 GLU A O 1
ATOM 703 N N . MET A 1 93 ? -4.191 16.734 12.344 1 96.75 93 MET A N 1
ATOM 704 C CA . MET A 1 93 ? -4.012 17.891 11.453 1 96.75 93 MET A CA 1
ATOM 705 C C . MET A 1 93 ? -4.945 19.031 11.852 1 96.75 93 MET A C 1
ATOM 707 O O . MET A 1 93 ? -6.102 18.797 12.211 1 96.75 93 MET A O 1
ATOM 711 N N . ASN A 1 94 ? -4.441 20.328 11.789 1 95.5 94 ASN A N 1
ATOM 712 C CA . ASN A 1 94 ? -5.184 21.578 11.977 1 95.5 94 ASN A CA 1
ATOM 713 C C . ASN A 1 94 ? -4.52 22.734 11.25 1 95.5 94 ASN A C 1
ATOM 715 O O . ASN A 1 94 ? -3.359 23.062 11.516 1 95.5 94 ASN A O 1
ATOM 719 N N . PRO A 1 95 ? -5.379 23.453 10.305 1 92.5 95 PRO A N 1
ATOM 720 C CA . PRO A 1 95 ? -6.707 23.203 9.734 1 92.5 95 PRO A CA 1
ATOM 721 C C . PRO A 1 95 ? -6.668 22.234 8.562 1 92.5 95 PRO A C 1
ATOM 723 O O . PRO A 1 95 ? -5.621 22.062 7.926 1 92.5 95 PRO A O 1
ATOM 726 N N . PRO A 1 96 ? -7.727 21.594 8.016 1 91.19 96 PRO A N 1
ATOM 727 C CA . PRO A 1 96 ? -8.922 21.391 8.844 1 91.19 96 PRO A CA 1
ATOM 728 C C . PRO A 1 96 ? -8.656 20.469 10.039 1 91.19 96 PRO A C 1
ATOM 730 O O . PRO A 1 96 ? -7.711 19.688 10.023 1 91.19 96 PRO A O 1
ATOM 733 N N . GLU A 1 97 ? -9.477 20.531 11.094 1 94.81 97 GLU A N 1
ATOM 734 C CA . GLU A 1 97 ? -9.367 19.641 12.25 1 94.81 97 GLU A CA 1
ATOM 735 C C . GLU A 1 97 ? -9.789 18.219 11.891 1 94.81 97 GLU A C 1
ATOM 737 O O . GLU A 1 97 ? -10.977 17.891 11.93 1 94.81 97 GLU A O 1
ATOM 742 N N . THR A 1 98 ? -8.844 17.438 11.555 1 95.31 98 THR A N 1
ATOM 743 C CA . THR A 1 98 ? -9.078 16.062 11.125 1 95.31 98 THR A CA 1
ATOM 744 C C . THR A 1 98 ? -7.914 15.164 11.531 1 95.31 98 THR A C 1
ATOM 746 O O . THR A 1 98 ? -6.75 15.555 11.406 1 95.31 98 THR A O 1
ATOM 749 N N . ASP A 1 99 ? -8.18 14.008 12.031 1 96.81 99 ASP A N 1
ATOM 750 C CA . ASP A 1 99 ? -7.18 12.984 12.297 1 96.81 99 ASP A CA 1
ATOM 751 C C . ASP A 1 99 ? -7.125 11.953 11.172 1 96.81 99 ASP A C 1
ATOM 753 O O . ASP A 1 99 ? -8.117 11.734 10.469 1 96.81 99 ASP A O 1
ATOM 757 N N . TYR A 1 100 ? -5.957 11.406 11.016 1 97.81 100 TYR A N 1
ATOM 758 C CA . TYR A 1 100 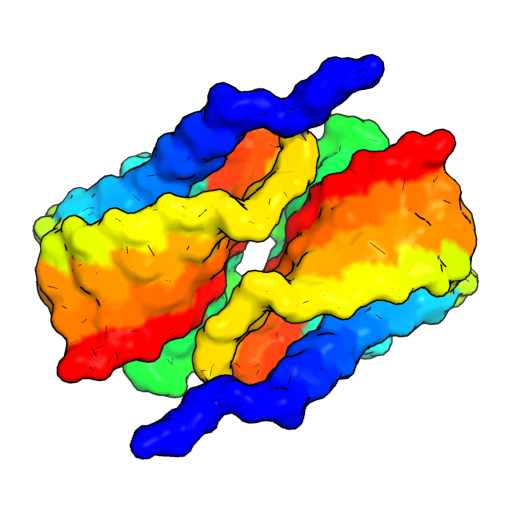? -5.773 10.406 9.969 1 97.81 100 TYR A CA 1
ATOM 759 C C . TYR A 1 100 ? -4.988 9.211 10.484 1 97.81 100 TYR A C 1
ATOM 761 O O . TYR A 1 100 ? -4.113 9.359 11.344 1 97.81 100 TYR A O 1
ATOM 769 N N . THR A 1 101 ? -5.336 8.047 10.008 1 98.5 101 THR A N 1
ATOM 770 C CA . THR A 1 101 ? -4.434 6.906 9.93 1 98.5 101 THR A CA 1
ATOM 771 C C . THR A 1 101 ? -4.043 6.621 8.477 1 98.5 101 THR A C 1
ATOM 773 O O . THR A 1 101 ? -4.902 6.363 7.637 1 98.5 101 THR A O 1
ATOM 776 N N . ASP A 1 102 ? -2.748 6.707 8.195 1 98.69 102 ASP A N 1
ATOM 777 C CA . ASP A 1 102 ? -2.221 6.426 6.867 1 98.69 102 ASP A CA 1
ATOM 778 C C . ASP A 1 102 ? -1.39 5.145 6.863 1 98.69 102 ASP A C 1
ATOM 780 O O . ASP A 1 102 ? -0.787 4.785 7.879 1 98.69 102 ASP A O 1
ATOM 784 N N . PHE A 1 103 ? -1.394 4.512 5.766 1 98.94 103 PHE A N 1
ATOM 785 C CA . PHE A 1 103 ? -0.402 3.496 5.434 1 98.94 103 PHE A CA 1
ATOM 786 C C . PHE A 1 103 ? 0.399 3.904 4.203 1 98.94 103 PHE A C 1
ATOM 788 O O . PHE A 1 103 ? -0.16 4.062 3.117 1 98.94 103 PHE A O 1
ATOM 795 N N . LEU A 1 104 ? 1.671 4.098 4.457 1 98.94 104 LEU A N 1
ATOM 796 C CA . LEU A 1 104 ? 2.6 4.426 3.383 1 98.94 104 LEU A CA 1
ATOM 797 C C . LEU A 1 104 ? 3.357 3.186 2.922 1 98.94 104 LEU A C 1
ATOM 799 O O . LEU A 1 104 ? 4.082 2.568 3.705 1 98.94 104 LEU A O 1
ATOM 803 N N . GLY A 1 105 ? 3.1 2.793 1.656 1 98.94 105 GLY A N 1
ATOM 804 C CA . GLY A 1 105 ? 3.883 1.735 1.037 1 98.94 105 GLY A CA 1
ATOM 805 C C . GLY A 1 105 ? 5.117 2.248 0.323 1 98.94 105 GLY A C 1
ATOM 806 O O . GLY A 1 105 ? 5.051 3.23 -0.418 1 98.94 105 GLY A O 1
ATOM 807 N N . MET A 1 106 ? 6.27 1.574 0.598 1 98.94 106 MET A N 1
ATOM 808 C CA . MET A 1 106 ? 7.531 2.051 0.039 1 98.94 106 MET A CA 1
ATOM 809 C C . MET A 1 106 ? 8.273 0.923 -0.666 1 98.94 106 MET A C 1
ATOM 811 O O . MET A 1 106 ? 8.125 -0.246 -0.306 1 98.94 106 MET A O 1
ATOM 815 N N . VAL A 1 107 ? 9.008 1.303 -1.675 1 98.81 107 VAL A N 1
ATOM 816 C CA . VAL A 1 107 ? 9.969 0.431 -2.34 1 98.81 107 VAL A CA 1
ATOM 817 C C . VAL A 1 107 ? 11.344 1.103 -2.371 1 98.81 107 VAL A C 1
ATOM 819 O O . VAL A 1 107 ? 11.438 2.32 -2.535 1 98.81 107 VAL A O 1
ATOM 822 N N . LYS A 1 108 ? 12.352 0.346 -2.133 1 98.06 108 LYS A N 1
ATOM 823 C CA . LYS A 1 108 ? 13.719 0.837 -2.309 1 98.06 108 LYS A CA 1
ATOM 824 C C . LYS A 1 108 ? 14.117 0.827 -3.779 1 98.06 108 LYS A C 1
ATOM 826 O O . LYS A 1 108 ? 14.32 -0.238 -4.367 1 98.06 108 LYS A O 1
ATOM 831 N N . ILE A 1 109 ? 14.188 1.963 -4.402 1 97.81 109 ILE A N 1
ATOM 832 C CA . ILE A 1 109 ? 14.453 2.1 -5.828 1 97.81 109 ILE A CA 1
ATOM 833 C C . ILE A 1 109 ? 15.828 2.727 -6.039 1 97.81 109 ILE A C 1
ATOM 835 O O . ILE A 1 109 ? 16.062 3.875 -5.652 1 97.81 109 ILE A O 1
ATOM 839 N N . ASP A 1 110 ? 16.75 1.939 -6.641 1 95.31 110 ASP A N 1
ATOM 840 C CA . ASP A 1 110 ? 18.125 2.383 -6.859 1 95.31 110 ASP A CA 1
ATOM 841 C C . ASP A 1 110 ? 18.75 2.867 -5.559 1 95.31 110 ASP A C 1
ATOM 843 O O . ASP A 1 110 ? 19.328 3.955 -5.512 1 95.31 110 ASP A O 1
ATOM 847 N N . GLY A 1 111 ? 18.438 2.176 -4.508 1 95.19 111 GLY A N 1
ATOM 848 C CA . GLY A 1 111 ? 19.094 2.4 -3.229 1 95.19 111 GLY A CA 1
ATOM 849 C C . GLY A 1 111 ? 18.375 3.428 -2.367 1 95.19 111 GLY A C 1
ATOM 850 O O . GLY A 1 111 ? 18.797 3.701 -1.241 1 95.19 111 GLY A O 1
ATOM 851 N N . LYS A 1 112 ? 17.281 3.967 -2.879 1 97.75 112 LYS A N 1
ATOM 852 C CA . LYS A 1 112 ? 16.547 4.988 -2.143 1 97.75 112 LYS A CA 1
ATOM 853 C C . LYS A 1 112 ? 15.109 4.555 -1.888 1 97.75 112 LYS A C 1
ATOM 855 O O . LYS A 1 112 ? 14.422 4.102 -2.805 1 97.75 112 LYS A O 1
ATOM 860 N N . TRP A 1 113 ? 14.711 4.711 -0.65 1 98.62 113 TRP A N 1
ATOM 861 C CA . TRP A 1 113 ? 13.312 4.438 -0.335 1 98.62 113 TRP A CA 1
ATOM 862 C C . TRP A 1 113 ? 12.406 5.527 -0.899 1 98.62 113 TRP A C 1
ATOM 864 O O . TRP A 1 113 ? 12.695 6.719 -0.761 1 98.62 113 TRP A O 1
ATOM 874 N N . GLN A 1 114 ? 11.344 5.105 -1.54 1 98.81 114 GLN A N 1
ATOM 875 C CA . GLN A 1 114 ? 10.32 6.012 -2.062 1 98.81 114 GLN A CA 1
ATOM 876 C C . GLN A 1 114 ? 8.922 5.512 -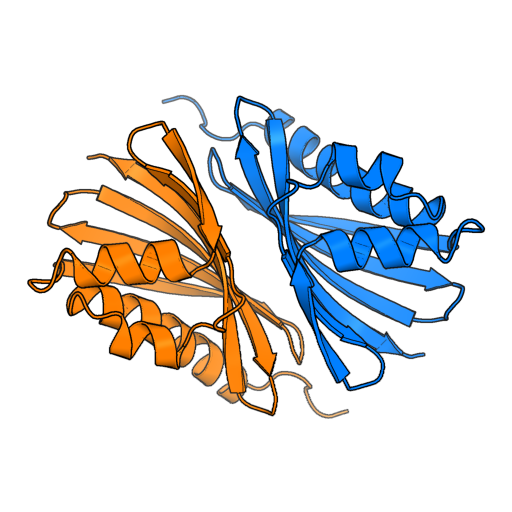1.734 1 98.81 114 GLN A C 1
ATOM 878 O O . GLN A 1 114 ? 8.656 4.309 -1.779 1 98.81 114 GLN A O 1
ATOM 883 N N . ILE A 1 115 ? 8.07 6.469 -1.419 1 98.94 115 ILE A N 1
ATOM 884 C CA . ILE A 1 115 ? 6.668 6.141 -1.191 1 98.94 115 ILE A CA 1
ATOM 885 C C . ILE A 1 115 ? 5.965 5.918 -2.529 1 98.94 115 ILE A C 1
ATOM 887 O O . ILE A 1 115 ? 6 6.785 -3.406 1 98.94 115 ILE A O 1
ATOM 891 N N . VAL A 1 116 ? 5.316 4.746 -2.666 1 98.81 116 VAL A N 1
ATOM 892 C CA . VAL A 1 116 ? 4.648 4.438 -3.926 1 98.81 116 VAL A CA 1
ATOM 893 C C . VAL A 1 116 ? 3.141 4.355 -3.707 1 98.81 116 VAL A C 1
ATOM 895 O O . VAL A 1 116 ? 2.369 4.324 -4.668 1 98.81 116 VAL A O 1
ATOM 898 N N . SER A 1 117 ? 2.73 4.332 -2.508 1 98.75 117 SER A N 1
ATOM 899 C CA . SER A 1 117 ? 1.301 4.266 -2.221 1 98.75 117 SER A CA 1
ATOM 900 C C . SER A 1 117 ? 0.975 4.922 -0.884 1 98.75 117 SER A C 1
ATOM 902 O O . SER A 1 117 ? 1.698 4.738 0.097 1 98.75 117 SER A O 1
ATOM 904 N N . LYS A 1 118 ? -0.019 5.656 -0.858 1 98.88 118 LYS A N 1
ATOM 905 C CA . LYS A 1 118 ? -0.648 6.145 0.366 1 98.88 118 LYS A CA 1
ATOM 906 C C . LYS A 1 118 ? -2.125 5.766 0.415 1 98.88 118 LYS A C 1
ATOM 908 O O . LYS A 1 118 ? -2.895 6.129 -0.476 1 98.88 118 LYS A O 1
ATOM 913 N N . ILE A 1 119 ? -2.535 5.039 1.394 1 98.81 119 ILE A N 1
ATOM 914 C CA . ILE A 1 119 ? -3.947 4.828 1.691 1 98.81 119 ILE A CA 1
ATOM 915 C C . ILE A 1 119 ? -4.277 5.402 3.066 1 98.81 119 ILE A C 1
ATOM 917 O O . ILE A 1 119 ? -3.447 5.363 3.979 1 98.81 119 ILE A O 1
ATOM 921 N N . PHE A 1 120 ? -5.453 5.973 3.188 1 98.62 120 PHE A N 1
ATOM 922 C CA . PHE A 1 120 ? -5.68 6.672 4.445 1 98.62 120 PHE A CA 1
ATOM 923 C C . PHE A 1 120 ? -7.148 6.609 4.844 1 98.62 120 PHE A C 1
ATOM 925 O O . PHE A 1 120 ? -8.023 6.473 3.988 1 98.62 120 PHE A O 1
ATOM 932 N N . HIS A 1 121 ? -7.391 6.629 6.121 1 98.12 121 HIS A N 1
ATOM 933 C CA . HIS A 1 121 ? -8.688 6.816 6.758 1 98.12 121 HIS A CA 1
ATOM 934 C C . HIS A 1 121 ? -8.742 8.133 7.523 1 98.12 121 HIS A C 1
ATOM 936 O O . HIS A 1 121 ? -7.828 8.453 8.289 1 98.12 121 HIS A O 1
ATOM 942 N N . SER A 1 122 ? -9.75 8.883 7.281 1 96.62 122 SER A N 1
ATOM 943 C CA . SER A 1 122 ? -9.93 10.156 7.961 1 96.62 122 SER A CA 1
ATOM 944 C C . SER A 1 122 ? -10.938 10.039 9.102 1 96.62 122 SER A C 1
ATOM 946 O O . SER A 1 122 ? -11.938 9.32 8.984 1 96.62 122 SER A O 1
ATOM 948 N N . TYR A 1 123 ? -10.633 10.711 10.203 1 94.94 123 TYR A N 1
ATOM 949 C CA . TYR A 1 123 ? -11.5 10.859 11.367 1 94.94 123 TYR A CA 1
ATOM 950 C C . TYR A 1 123 ? -11.867 12.32 11.594 1 94.94 123 TYR A C 1
ATOM 952 O O . TYR A 1 123 ? -11.25 13.008 12.414 1 94.94 123 TYR A O 1
ATOM 960 N N . PRO A 1 124 ? -12.867 12.828 10.945 1 89.56 124 PRO A N 1
ATOM 961 C CA . PRO A 1 124 ? -13.25 14.211 11.227 1 89.56 124 PRO A CA 1
ATOM 962 C C . PRO A 1 124 ? -13.625 14.438 12.688 1 89.56 124 PRO A C 1
ATOM 964 O O . PRO A 1 124 ? -14.242 13.57 13.312 1 89.56 124 PRO A O 1
ATOM 967 N N . ARG A 1 125 ? -13.125 15.562 13.25 1 85.44 125 ARG A N 1
ATOM 968 C CA . ARG A 1 125 ? -13.445 15.922 14.625 1 85.44 125 ARG A CA 1
ATOM 969 C C . ARG A 1 125 ? -14.688 16.812 14.688 1 85.44 125 ARG A C 1
ATOM 971 O O . ARG A 1 125 ? -14.977 17.547 13.734 1 85.44 125 ARG A O 1
ATOM 978 N N . MET B 1 1 ? -19.922 2.232 21.938 1 47.78 1 MET B N 1
ATOM 979 C CA . MET B 1 1 ? -19.531 2.549 20.578 1 47.78 1 MET B CA 1
ATOM 980 C C . MET B 1 1 ? -19.109 1.291 19.812 1 47.78 1 MET B C 1
ATOM 982 O O . MET B 1 1 ? -18.453 0.418 20.391 1 47.78 1 MET B O 1
ATOM 986 N N . ALA B 1 2 ? -19.953 0.936 19.062 1 51.62 2 ALA B N 1
ATOM 987 C CA . ALA B 1 2 ? -19.781 -0.365 18.422 1 51.62 2 ALA B CA 1
ATOM 988 C C . ALA B 1 2 ? -18.359 -0.518 17.891 1 51.62 2 ALA B C 1
ATOM 990 O O . ALA B 1 2 ? -17.688 0.474 17.578 1 51.62 2 ALA B O 1
ATOM 991 N N . LYS B 1 3 ? -17.844 -1.704 18.094 1 63.03 3 LYS B N 1
ATOM 992 C CA . LYS B 1 3 ? -16.562 -2.021 17.469 1 63.03 3 LYS B CA 1
ATOM 993 C C . LYS B 1 3 ? -16.578 -1.661 15.984 1 63.03 3 LYS B C 1
ATOM 995 O O . LYS B 1 3 ? -17.438 -2.125 15.234 1 63.03 3 LYS B O 1
ATOM 1000 N N . HIS B 1 4 ? -15.727 -0.779 15.641 1 78.81 4 HIS B N 1
ATOM 1001 C CA . HIS B 1 4 ? -15.734 -0.235 14.289 1 78.81 4 HIS B CA 1
ATOM 1002 C C . HIS B 1 4 ? -15.258 -1.27 13.273 1 78.81 4 HIS B C 1
ATOM 1004 O O . HIS B 1 4 ? -15.766 -1.322 12.156 1 78.81 4 HIS B O 1
ATOM 1010 N N . ILE B 1 5 ? -14.43 -2.307 13.797 1 87.88 5 ILE B N 1
ATOM 1011 C CA . ILE B 1 5 ? -13.922 -3.336 12.891 1 87.88 5 ILE B CA 1
ATOM 1012 C C . ILE B 1 5 ? -14.305 -4.719 13.422 1 87.88 5 ILE B C 1
ATOM 1014 O O . ILE B 1 5 ? -13.805 -5.156 14.453 1 87.88 5 ILE B O 1
ATOM 1018 N N . THR B 1 6 ? -15.156 -5.461 12.719 1 89.75 6 THR B N 1
ATOM 1019 C CA . THR B 1 6 ? -15.672 -6.762 13.133 1 89.75 6 THR B CA 1
ATOM 1020 C C . THR B 1 6 ? -14.859 -7.887 12.5 1 89.75 6 THR B C 1
ATOM 1022 O O . THR B 1 6 ? -14.062 -7.652 11.586 1 89.75 6 THR B O 1
ATOM 1025 N N . SER B 1 7 ? -15.062 -9.07 13.07 1 93.12 7 SER B N 1
ATOM 1026 C CA . SER B 1 7 ? -14.414 -10.242 12.484 1 93.12 7 SER B CA 1
ATOM 1027 C C . SER B 1 7 ? -14.852 -10.453 11.039 1 93.12 7 SER B C 1
ATOM 1029 O O . SER B 1 7 ? -14.086 -10.953 10.219 1 93.12 7 SER B O 1
ATOM 1031 N N . SER B 1 8 ? -16.047 -10.07 10.742 1 95.19 8 SER B N 1
ATOM 1032 C CA . SER B 1 8 ? -16.547 -10.203 9.375 1 95.19 8 SER B CA 1
ATOM 1033 C C . SER B 1 8 ? -15.758 -9.32 8.406 1 95.19 8 SER B C 1
ATOM 1035 O O . SER B 1 8 ? -15.578 -9.68 7.246 1 95.19 8 SER B O 1
ATOM 1037 N N . GLU B 1 9 ? -15.352 -8.195 8.891 1 96.44 9 GLU B N 1
ATOM 1038 C CA . GLU B 1 9 ? -14.523 -7.332 8.055 1 96.44 9 GLU B CA 1
ATOM 1039 C C . GLU B 1 9 ? -13.172 -7.977 7.762 1 96.44 9 GLU B C 1
ATOM 1041 O O . GLU B 1 9 ? -12.656 -7.871 6.645 1 96.44 9 GLU B O 1
ATOM 1046 N N . TYR B 1 10 ? -12.602 -8.68 8.719 1 97.25 10 TYR B N 1
ATOM 1047 C CA . TYR B 1 10 ? -11.359 -9.414 8.492 1 97.25 10 TYR B CA 1
ATOM 1048 C C . TYR B 1 10 ? -11.562 -10.5 7.438 1 97.25 10 TYR B C 1
ATOM 1050 O O . TYR B 1 10 ? -10.727 -10.664 6.543 1 97.25 10 TYR B O 1
ATOM 1058 N N . ASP B 1 11 ? -12.664 -11.18 7.527 1 98 11 ASP B N 1
ATOM 1059 C CA . ASP B 1 11 ? -12.977 -12.219 6.551 1 98 11 ASP B CA 1
ATOM 1060 C C . ASP B 1 11 ? -13.094 -11.633 5.145 1 98 11 ASP B C 1
ATOM 1062 O O . ASP B 1 11 ? -12.586 -12.211 4.18 1 98 11 ASP B O 1
ATOM 1066 N N . ALA B 1 12 ? -13.742 -10.508 5.078 1 98.25 12 ALA B N 1
ATOM 1067 C CA . ALA B 1 12 ? -13.953 -9.867 3.779 1 98.25 12 ALA B CA 1
ATOM 1068 C C . ALA B 1 12 ? -12.633 -9.406 3.176 1 98.25 12 ALA B C 1
ATOM 1070 O O . ALA B 1 12 ? -12.406 -9.531 1.97 1 98.25 12 ALA B O 1
ATOM 1071 N N . VAL B 1 13 ? -11.75 -8.859 3.998 1 98.75 13 VAL B N 1
ATOM 1072 C CA . VAL B 1 13 ? -10.43 -8.422 3.561 1 98.75 13 VAL B CA 1
ATOM 1073 C C . VAL B 1 13 ? -9.625 -9.625 3.061 1 98.75 13 VAL B C 1
ATOM 1075 O O . VAL B 1 13 ? -9.039 -9.578 1.976 1 98.75 13 VAL B O 1
ATOM 1078 N N . ILE B 1 14 ? -9.672 -10.695 3.803 1 98.75 14 ILE B N 1
ATOM 1079 C CA . ILE B 1 14 ? -8.93 -11.898 3.432 1 98.75 14 ILE B CA 1
ATOM 1080 C C . ILE B 1 14 ? -9.508 -12.484 2.146 1 98.75 14 ILE B C 1
ATOM 1082 O O . ILE B 1 14 ? -8.766 -12.898 1.254 1 98.75 14 ILE B O 1
ATOM 1086 N N . ALA B 1 15 ? -10.805 -12.492 2.016 1 98.56 15 ALA B N 1
ATOM 1087 C CA . ALA B 1 15 ? -11.445 -12.992 0.797 1 98.56 15 ALA B CA 1
ATOM 1088 C C . ALA B 1 15 ? -11.008 -12.172 -0.417 1 98.56 15 ALA B C 1
ATOM 1090 O O . ALA B 1 15 ? -10.766 -12.727 -1.491 1 98.56 15 ALA B O 1
ATOM 1091 N N . THR B 1 16 ? -10.922 -10.891 -0.279 1 98.81 16 THR B N 1
ATOM 1092 C CA . THR B 1 16 ? -10.453 -10.016 -1.353 1 98.81 16 THR B CA 1
ATOM 1093 C C . THR B 1 16 ? -9.016 -10.352 -1.729 1 98.81 16 THR B C 1
ATOM 1095 O O . THR B 1 16 ? -8.68 -10.445 -2.912 1 98.81 16 THR B O 1
ATOM 1098 N N . ALA B 1 17 ? -8.18 -10.547 -0.731 1 98.75 17 ALA B N 1
ATOM 1099 C CA . ALA B 1 17 ? -6.793 -10.914 -0.984 1 98.75 17 ALA B CA 1
ATOM 1100 C C . ALA B 1 17 ? -6.699 -12.242 -1.729 1 98.75 17 ALA B C 1
ATOM 1102 O O . ALA B 1 17 ? -5.82 -12.422 -2.576 1 98.75 17 ALA B O 1
ATOM 1103 N N . TYR B 1 18 ? -7.594 -13.117 -1.481 1 98.19 18 TYR B N 1
ATOM 1104 C CA . TYR B 1 18 ? -7.57 -14.43 -2.113 1 98.19 18 TYR B CA 1
ATOM 1105 C C . TYR B 1 18 ? -7.891 -14.328 -3.6 1 98.19 18 TYR B C 1
ATOM 1107 O O . TYR B 1 18 ? -7.566 -15.227 -4.375 1 98.19 18 TYR B O 1
ATOM 1115 N N . CYS B 1 19 ? -8.57 -13.273 -3.988 1 98 19 CYS B N 1
ATOM 1116 C CA . CYS B 1 19 ? -8.75 -13.047 -5.418 1 98 19 CYS B CA 1
ATOM 1117 C C . CYS B 1 19 ? -7.41 -13.008 -6.137 1 98 19 CYS B C 1
ATOM 1119 O O . CYS B 1 19 ? -7.273 -13.547 -7.234 1 98 19 CYS B O 1
ATOM 1121 N N . TYR B 1 20 ? -6.418 -12.383 -5.512 1 98.38 20 TYR B N 1
ATOM 1122 C CA . TYR B 1 20 ? -5.078 -12.32 -6.082 1 98.38 20 TYR B CA 1
ATOM 1123 C C . TYR B 1 20 ? -4.457 -13.711 -6.172 1 98.38 20 TYR B C 1
ATOM 1125 O O . TYR B 1 20 ? -3.9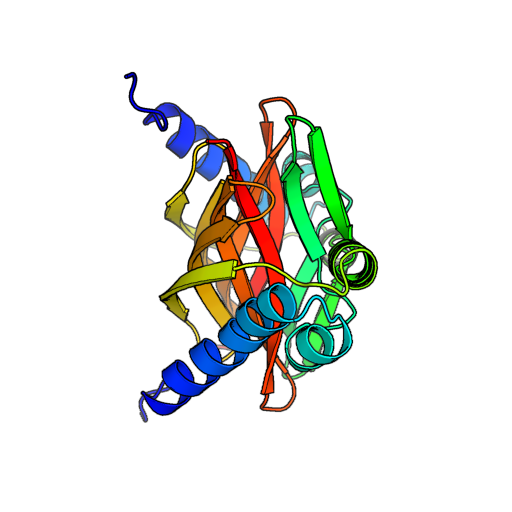08 -14.086 -7.211 1 98.38 20 TYR B O 1
ATOM 1133 N N . VAL B 1 21 ? -4.566 -14.492 -5.113 1 98.19 21 VAL B N 1
ATOM 1134 C CA . VAL B 1 21 ? -3.998 -15.836 -5.066 1 98.19 21 VAL B CA 1
ATOM 1135 C C . VAL B 1 21 ? -4.625 -16.703 -6.16 1 98.19 21 VAL B C 1
ATOM 1137 O O . VAL B 1 21 ? -3.916 -17.359 -6.93 1 98.19 21 VAL B O 1
ATOM 1140 N N . GLU B 1 22 ? -5.895 -16.641 -6.301 1 98.25 22 GLU B N 1
ATOM 1141 C CA . GLU B 1 22 ? -6.613 -17.422 -7.305 1 98.25 22 GLU B CA 1
ATOM 1142 C C . GLU B 1 22 ? -6.254 -16.969 -8.719 1 98.25 22 GLU B C 1
ATOM 1144 O O . GLU B 1 22 ? -6.129 -17.781 -9.625 1 98.25 22 GLU B O 1
ATOM 1149 N N . ALA B 1 23 ? -6.156 -15.695 -8.875 1 98.44 23 ALA B N 1
ATOM 1150 C CA . ALA B 1 23 ? -5.766 -15.164 -10.18 1 98.44 23 ALA B CA 1
ATOM 1151 C C . ALA B 1 23 ? -4.406 -15.711 -10.609 1 98.44 23 ALA B C 1
ATOM 1153 O O . ALA B 1 23 ? -4.211 -16.062 -11.773 1 98.44 23 ALA B O 1
ATOM 1154 N N . MET B 1 24 ? -3.496 -15.805 -9.664 1 97.88 24 MET B N 1
ATOM 1155 C CA . MET B 1 24 ? -2.172 -16.359 -9.938 1 97.88 24 MET B CA 1
ATOM 1156 C C . MET B 1 24 ? -2.262 -17.844 -10.273 1 97.88 24 MET B C 1
ATOM 1158 O O . MET B 1 24 ? -1.629 -18.312 -11.219 1 97.88 24 MET B O 1
ATOM 1162 N N . GLU B 1 25 ? -3.098 -18.547 -9.547 1 98.19 25 GLU B N 1
ATOM 1163 C CA . GLU B 1 25 ? -3.27 -19.969 -9.781 1 98.19 25 GLU B CA 1
ATOM 1164 C C . GLU B 1 25 ? -3.871 -20.234 -11.156 1 98.19 25 GLU B C 1
ATOM 1166 O O . GLU B 1 25 ? -3.488 -21.203 -11.836 1 98.19 25 GLU B O 1
ATOM 1171 N N . LYS B 1 26 ? -4.691 -19.375 -11.602 1 97.38 26 LYS B N 1
ATOM 1172 C CA . LYS B 1 26 ? -5.457 -19.609 -12.82 1 97.38 26 LYS B CA 1
ATOM 1173 C C . LYS B 1 26 ? -4.809 -18.922 -14.016 1 97.38 26 LYS B C 1
ATOM 1175 O O . LYS B 1 26 ? -5.141 -19.219 -15.164 1 97.38 26 LYS B O 1
ATOM 1180 N N . GLY B 1 27 ? -3.869 -18.047 -13.734 1 96.69 27 GLY B N 1
ATOM 1181 C CA . GLY B 1 27 ? -3.342 -17.219 -14.812 1 96.69 27 GLY B CA 1
ATOM 1182 C C . GLY B 1 27 ? -4.398 -16.359 -15.477 1 96.69 27 GLY B C 1
ATOM 1183 O O . GLY B 1 27 ? -4.488 -16.312 -16.703 1 96.69 27 GLY B O 1
ATOM 1184 N N . SER B 1 28 ? -5.246 -15.695 -14.656 1 94.69 28 SER B N 1
ATOM 1185 C CA . SER B 1 28 ? -6.438 -15.031 -15.18 1 94.69 28 SER B CA 1
ATOM 1186 C C . SER B 1 28 ? -6.578 -13.625 -14.602 1 94.69 28 SER B C 1
ATOM 1188 O O . SER B 1 28 ? -6.812 -13.453 -13.406 1 94.69 28 SER B O 1
ATOM 1190 N N . SER B 1 29 ? -6.566 -12.633 -15.484 1 97.56 29 SER B N 1
ATOM 1191 C CA . SER B 1 29 ? -6.828 -11.266 -15.023 1 97.56 29 SER B CA 1
ATOM 1192 C C . SER B 1 29 ? -8.305 -11.07 -14.688 1 97.56 29 SER B C 1
ATOM 1194 O O . SER B 1 29 ? -8.656 -10.188 -13.906 1 97.56 29 SER B O 1
ATOM 1196 N N . LYS B 1 30 ? -9.18 -11.883 -15.305 1 97.44 30 LYS B N 1
ATOM 1197 C CA . LYS B 1 30 ? -10.609 -11.789 -14.992 1 97.44 30 LYS B CA 1
ATOM 1198 C C . LYS B 1 30 ? -10.852 -11.945 -13.492 1 97.44 30 LYS B C 1
ATOM 1200 O O . LYS B 1 30 ? -11.594 -11.156 -12.898 1 97.44 30 LYS B O 1
ATOM 1205 N N . ARG B 1 31 ? -10.25 -12.883 -12.906 1 97 31 ARG B N 1
ATOM 1206 C CA . ARG B 1 31 ? -10.406 -13.109 -11.477 1 97 31 ARG B CA 1
ATOM 1207 C C . ARG B 1 31 ? -9.773 -11.977 -10.672 1 97 31 ARG B C 1
ATOM 1209 O O . ARG B 1 31 ? -10.344 -11.516 -9.68 1 97 31 ARG B O 1
ATOM 1216 N N . ALA B 1 32 ? -8.547 -11.539 -11.055 1 97.88 32 ALA B N 1
ATOM 1217 C CA . ALA B 1 32 ? -7.867 -10.453 -10.359 1 97.88 32 ALA B CA 1
ATOM 1218 C C . ALA B 1 32 ? -8.719 -9.188 -10.352 1 97.88 32 ALA B C 1
ATOM 1220 O O . ALA B 1 32 ? -8.797 -8.484 -9.344 1 97.88 32 ALA B O 1
ATOM 1221 N N . LYS B 1 33 ? -9.406 -8.922 -11.469 1 98.06 33 LYS B N 1
ATOM 1222 C CA . LYS B 1 33 ? -10.18 -7.699 -11.648 1 98.06 33 LYS B CA 1
ATOM 1223 C C . LYS B 1 33 ? -11.391 -7.664 -10.727 1 98.06 33 LYS B C 1
ATOM 1225 O O . LYS B 1 33 ? -11.984 -6.605 -10.5 1 98.06 33 LYS B O 1
ATOM 1230 N N . GLU B 1 34 ? -11.734 -8.742 -10.164 1 97.88 34 GLU B N 1
ATOM 1231 C CA . GLU B 1 34 ? -12.805 -8.789 -9.172 1 97.88 34 GLU B CA 1
ATOM 1232 C C . GLU B 1 34 ? -12.336 -8.227 -7.832 1 97.88 34 GLU B C 1
ATOM 1234 O O . GLU B 1 34 ? -13.156 -7.816 -7.008 1 97.88 34 GLU B O 1
ATOM 1239 N N . GLY B 1 35 ? -11.008 -8.219 -7.574 1 98.38 35 GLY B N 1
ATOM 1240 C CA . GLY B 1 35 ? -10.477 -7.824 -6.281 1 98.38 35 GLY B CA 1
ATOM 1241 C C . GLY B 1 35 ? -9.68 -6.535 -6.328 1 98.38 35 GLY B C 1
ATOM 1242 O O . GLY B 1 35 ? -9.602 -5.809 -5.332 1 98.38 35 GLY B O 1
ATOM 1243 N N . PHE B 1 36 ? -9.156 -6.219 -7.5 1 98.75 36 PHE B N 1
ATOM 1244 C CA . PHE B 1 36 ? -8.297 -5.047 -7.648 1 98.75 36 PHE B CA 1
ATOM 1245 C C . PHE B 1 36 ? -9.094 -3.857 -8.172 1 98.75 36 PHE B C 1
ATOM 1247 O O . PHE B 1 36 ? -9.945 -4.012 -9.047 1 98.75 36 PHE B O 1
ATOM 1254 N N . HIS B 1 37 ? -8.859 -2.719 -7.633 1 98.31 37 HIS B N 1
ATOM 1255 C CA . HIS B 1 37 ? -9.359 -1.494 -8.242 1 98.31 37 HIS B CA 1
ATOM 1256 C C . HIS B 1 37 ? -8.625 -1.183 -9.539 1 98.31 37 HIS B C 1
ATOM 1258 O O . HIS B 1 37 ? -7.406 -1.321 -9.617 1 98.31 37 HIS B O 1
ATOM 1264 N N . PRO B 1 38 ? -9.336 -0.744 -10.539 1 96.75 38 PRO B N 1
ATOM 1265 C CA . PRO B 1 38 ? -8.695 -0.55 -11.844 1 96.75 38 PRO B CA 1
ATOM 1266 C C . PRO B 1 38 ? -7.633 0.548 -11.82 1 96.75 38 PRO B C 1
ATOM 1268 O O . PRO B 1 38 ? -6.715 0.545 -12.648 1 96.75 38 PRO B O 1
ATOM 1271 N N . ASP B 1 39 ? -7.648 1.445 -10.859 1 95.69 39 ASP B N 1
ATOM 1272 C CA . ASP B 1 39 ? -6.68 2.535 -10.766 1 95.69 39 ASP B CA 1
ATOM 1273 C C . ASP B 1 39 ? -5.523 2.164 -9.836 1 95.69 39 ASP B C 1
ATOM 1275 O O . ASP B 1 39 ? -4.711 3.018 -9.484 1 95.69 39 ASP B O 1
ATOM 1279 N N . GLY B 1 40 ? -5.504 0.943 -9.391 1 97.88 40 GLY B N 1
ATOM 1280 C CA . GLY B 1 40 ? -4.465 0.517 -8.469 1 97.88 40 GLY B CA 1
ATOM 1281 C C . GLY B 1 40 ? -3.086 0.472 -9.102 1 97.88 40 GLY B C 1
ATOM 1282 O O . GLY B 1 40 ? -2.939 0.724 -10.297 1 97.88 40 GLY B O 1
ATOM 1283 N N . GLY B 1 41 ? -2.094 0.261 -8.234 1 98 41 GLY B N 1
ATOM 1284 C CA . GLY B 1 41 ? -0.711 0.181 -8.68 1 98 41 GLY B CA 1
ATOM 1285 C C . GLY B 1 41 ? 0.011 -1.051 -8.164 1 98 41 GLY B C 1
ATOM 1286 O O . GLY B 1 41 ? -0.415 -1.661 -7.184 1 98 41 GLY B O 1
ATOM 1287 N N . ILE B 1 42 ? 1.052 -1.434 -8.852 1 98.56 42 ILE B N 1
ATOM 1288 C CA . ILE B 1 42 ? 1.912 -2.547 -8.469 1 98.56 42 ILE B CA 1
ATOM 1289 C C . ILE B 1 42 ? 3.375 -2.121 -8.555 1 98.56 42 ILE B C 1
ATOM 1291 O O . ILE B 1 42 ? 3.775 -1.438 -9.5 1 98.56 42 ILE B O 1
ATOM 1295 N N . TYR B 1 43 ? 4.156 -2.463 -7.531 1 98.62 43 TYR B N 1
ATOM 1296 C CA . TYR B 1 43 ? 5.539 -2.016 -7.441 1 98.62 43 TYR B CA 1
ATOM 1297 C C . TYR B 1 43 ? 6.422 -3.09 -6.816 1 98.62 43 TYR B C 1
ATOM 1299 O O . TYR B 1 43 ? 6.051 -3.695 -5.805 1 98.62 43 TYR B O 1
ATOM 1307 N N . GLY B 1 44 ? 7.559 -3.34 -7.375 1 97.88 44 GLY B N 1
ATOM 1308 C CA . GLY B 1 44 ? 8.539 -4.273 -6.844 1 97.88 44 GLY B CA 1
ATOM 1309 C C . GLY B 1 44 ? 9.648 -4.602 -7.832 1 97.88 44 GLY B C 1
ATOM 1310 O O . GLY B 1 44 ? 9.797 -3.92 -8.844 1 97.88 44 GLY B O 1
ATOM 1311 N N . TYR B 1 45 ? 10.477 -5.562 -7.465 1 95.5 45 TYR B N 1
ATOM 1312 C CA . TYR B 1 45 ? 11.586 -5.973 -8.312 1 95.5 45 TYR B CA 1
ATOM 1313 C C . TYR B 1 45 ? 11.336 -7.359 -8.898 1 95.5 45 TYR B C 1
ATOM 1315 O O . TYR B 1 45 ? 10.891 -8.266 -8.203 1 95.5 45 TYR B O 1
ATOM 1323 N N . VAL B 1 46 ? 11.547 -7.484 -10.172 1 89.62 46 VAL B N 1
ATOM 1324 C CA . VAL B 1 46 ? 11.594 -8.75 -10.891 1 89.62 46 VAL B CA 1
ATOM 1325 C C . VAL B 1 46 ? 12.953 -8.906 -11.57 1 89.62 46 VAL B C 1
ATOM 1327 O O . VAL B 1 46 ? 13.352 -8.062 -12.383 1 89.62 46 VAL B O 1
ATOM 1330 N N . ASP B 1 47 ? 13.664 -9.914 -11.188 1 88.94 47 ASP B N 1
ATOM 1331 C CA . ASP B 1 47 ? 14.969 -10.195 -11.766 1 88.94 47 ASP B CA 1
ATOM 1332 C C . ASP B 1 47 ? 15.898 -8.992 -11.648 1 88.94 47 ASP B C 1
ATOM 1334 O O . ASP B 1 47 ? 16.516 -8.578 -12.633 1 88.94 47 ASP B O 1
ATOM 1338 N N . GLY B 1 48 ? 15.75 -8.328 -10.602 1 88.75 48 GLY B N 1
ATOM 1339 C CA . GLY B 1 48 ? 16.672 -7.25 -10.289 1 88.75 48 GLY B CA 1
ATOM 1340 C C . GLY B 1 48 ? 16.25 -5.918 -10.875 1 88.75 48 GLY B C 1
ATOM 1341 O O . GLY B 1 48 ? 16.938 -4.91 -10.703 1 88.75 48 GLY B O 1
ATOM 1342 N N . GLU B 1 49 ? 15.18 -5.863 -11.586 1 93.5 49 GLU B N 1
ATOM 1343 C CA . GLU B 1 49 ? 14.688 -4.625 -12.188 1 93.5 49 GLU B CA 1
ATOM 1344 C C . GLU B 1 49 ? 13.414 -4.145 -11.492 1 93.5 49 GLU B C 1
ATOM 1346 O O . GLU B 1 49 ? 12.523 -4.941 -11.195 1 93.5 49 GLU B O 1
ATOM 1351 N N . PHE B 1 50 ? 13.398 -2.873 -11.227 1 96.25 50 PHE B N 1
ATOM 1352 C CA . PHE B 1 50 ? 12.195 -2.291 -10.656 1 96.25 50 PHE B CA 1
ATOM 1353 C C . PHE B 1 50 ? 11.055 -2.305 -11.664 1 96.25 50 PHE B C 1
ATOM 1355 O O . PHE B 1 50 ? 11.234 -1.9 -12.812 1 96.25 50 PHE B O 1
ATOM 1362 N N . LYS B 1 51 ? 9.977 -2.809 -11.242 1 93.12 51 LYS B N 1
ATOM 1363 C CA . LYS B 1 51 ? 8.711 -2.768 -11.977 1 93.12 51 LYS B CA 1
ATOM 1364 C C . LYS B 1 51 ? 7.641 -2.02 -11.188 1 93.12 51 LYS B C 1
ATOM 1366 O O . LYS B 1 51 ? 7.367 -2.354 -10.031 1 93.12 51 LYS B O 1
ATOM 1371 N N . GLY B 1 52 ? 7.266 -0.888 -11.75 1 92.81 52 GLY B N 1
ATOM 1372 C CA . GLY B 1 52 ? 6.242 -0.095 -11.094 1 92.81 52 GLY B CA 1
ATOM 1373 C C . GLY B 1 52 ? 5.242 0.509 -12.062 1 92.81 52 GLY B C 1
ATOM 1374 O O . GLY B 1 52 ? 5.52 0.629 -13.258 1 92.81 52 GLY B O 1
ATOM 1375 N N . GLY B 1 53 ? 3.988 0.737 -11.578 1 94.25 53 GLY B N 1
ATOM 1376 C CA . GLY B 1 53 ? 2.984 1.417 -12.383 1 94.25 53 GLY B CA 1
ATOM 1377 C C . GLY B 1 53 ? 1.579 0.894 -12.148 1 94.25 53 GLY B C 1
ATOM 1378 O O . GLY B 1 53 ? 1.243 0.473 -11.047 1 94.25 53 GLY B O 1
ATOM 1379 N N . SER B 1 54 ? 0.832 0.94 -13.227 1 96.56 54 SER B N 1
ATOM 1380 C CA . SER B 1 54 ? -0.583 0.588 -13.172 1 96.56 54 SER B CA 1
ATOM 1381 C C . SER B 1 54 ? -0.772 -0.894 -12.867 1 96.56 54 SER B C 1
ATOM 1383 O O . SER B 1 54 ? -0 -1.732 -13.336 1 96.56 54 SER B O 1
ATOM 1385 N N . ILE 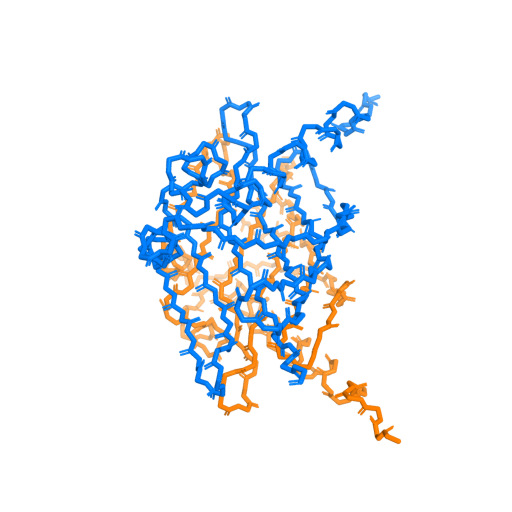B 1 55 ? -1.837 -1.204 -12.219 1 97.56 55 ILE B N 1
ATOM 1386 C CA . ILE B 1 55 ? -2.186 -2.582 -11.891 1 97.56 55 ILE B CA 1
ATOM 1387 C C . ILE B 1 55 ? -2.414 -3.377 -13.18 1 97.56 55 ILE B C 1
ATOM 1389 O O . ILE B 1 55 ? -2.4 -4.609 -13.164 1 97.56 55 ILE B O 1
ATOM 1393 N N . SER B 1 56 ? -2.605 -2.719 -14.305 1 97 56 SER B N 1
ATOM 1394 C CA . SER B 1 56 ? -2.756 -3.398 -15.586 1 97 56 SER B CA 1
ATOM 1395 C C . SER B 1 56 ? -1.515 -4.215 -15.922 1 97 56 SER B C 1
ATOM 1397 O O . SER B 1 56 ? -1.597 -5.203 -16.656 1 97 56 SER B O 1
ATOM 1399 N N . ASN B 1 57 ? -0.356 -3.807 -15.398 1 96 57 ASN B N 1
ATOM 1400 C CA . ASN B 1 57 ? 0.854 -4.602 -15.578 1 96 57 ASN B CA 1
ATOM 1401 C C . ASN B 1 57 ? 0.684 -6.016 -15.031 1 96 57 ASN B C 1
ATOM 1403 O O . ASN B 1 57 ? 1.128 -6.984 -15.648 1 96 57 ASN B O 1
ATOM 1407 N N . LEU B 1 58 ? 0.048 -6.121 -13.852 1 96.75 58 LEU B N 1
ATOM 1408 C CA . LEU B 1 58 ? -0.245 -7.434 -13.289 1 96.75 58 LEU B CA 1
ATOM 1409 C C . LEU B 1 58 ? -1.23 -8.195 -14.164 1 96.75 58 LEU B C 1
ATOM 1411 O O . LEU B 1 58 ? -1.043 -9.391 -14.43 1 96.75 58 LEU B O 1
ATOM 1415 N N . PHE B 1 59 ? -2.234 -7.48 -14.656 1 97.88 59 PHE B N 1
ATOM 1416 C CA . PHE B 1 59 ? -3.244 -8.117 -15.492 1 97.88 59 PHE B CA 1
ATOM 1417 C C . PHE B 1 59 ? -2.619 -8.68 -16.766 1 97.88 59 PHE B C 1
ATOM 1419 O O . PHE B 1 59 ? -2.895 -9.82 -17.141 1 97.88 59 PHE B O 1
ATOM 1426 N N . ASP B 1 60 ? -1.747 -7.926 -17.359 1 95.81 60 ASP B N 1
ATOM 1427 C CA . ASP B 1 60 ? -1.048 -8.367 -18.562 1 95.81 60 ASP B CA 1
ATOM 1428 C C . ASP B 1 60 ? -0.18 -9.594 -18.266 1 95.81 60 ASP B C 1
ATOM 1430 O O . ASP B 1 60 ? -0.171 -10.547 -19.047 1 95.81 60 ASP B O 1
ATOM 1434 N N . PHE B 1 61 ? 0.507 -9.555 -17.203 1 94.75 61 PHE B N 1
ATOM 1435 C CA . PHE B 1 61 ? 1.352 -10.664 -16.781 1 94.75 61 PHE B CA 1
ATOM 1436 C C . PHE B 1 61 ? 0.531 -11.945 -16.641 1 94.75 61 PHE B C 1
ATOM 1438 O O . PHE B 1 61 ? 0.923 -13 -17.141 1 94.75 61 PHE B O 1
ATOM 1445 N N . LEU B 1 62 ? -0.595 -11.836 -15.992 1 96.88 62 LEU B N 1
ATOM 1446 C CA . LEU B 1 62 ? -1.462 -12.992 -15.758 1 96.88 62 LEU B CA 1
ATOM 1447 C C . LEU B 1 62 ? -1.971 -13.555 -17.078 1 96.88 62 LEU B C 1
ATOM 1449 O O . LEU B 1 62 ? -1.932 -14.766 -17.297 1 96.88 62 LEU B O 1
ATOM 1453 N N . ASP B 1 63 ? -2.303 -12.703 -17.953 1 96.5 63 ASP B N 1
ATOM 1454 C CA . ASP B 1 63 ? -2.92 -13.141 -19.203 1 96.5 63 ASP B CA 1
ATOM 1455 C C . ASP B 1 63 ? -1.878 -13.727 -20.156 1 96.5 63 ASP B C 1
ATOM 1457 O O . ASP B 1 63 ? -2.225 -14.422 -21.109 1 96.5 63 ASP B O 1
ATOM 1461 N N . GLN B 1 64 ? -0.627 -13.492 -19.891 1 95.56 64 GLN B N 1
ATOM 1462 C CA . GLN B 1 64 ? 0.461 -14.062 -20.672 1 95.56 64 GLN B CA 1
ATOM 1463 C C . GLN B 1 64 ? 0.843 -15.445 -20.156 1 95.56 64 GLN B C 1
ATOM 1465 O O . GLN B 1 64 ? 1.645 -16.156 -20.781 1 95.56 64 GLN B O 1
ATOM 1470 N N . SER B 1 65 ? 0.242 -15.836 -19.016 1 94.88 65 SER B N 1
ATOM 1471 C CA . SER B 1 65 ? 0.481 -17.156 -18.422 1 94.88 65 SER B CA 1
ATOM 1472 C C . SER B 1 65 ? -0.829 -17.875 -18.141 1 94.88 65 SER B C 1
ATOM 1474 O O . SER B 1 65 ? -1.137 -18.188 -16.984 1 94.88 65 SER B O 1
ATOM 1476 N N . PRO B 1 66 ? -1.557 -18.25 -19.219 1 94.31 66 PRO B N 1
ATOM 1477 C CA . PRO B 1 66 ? -2.887 -18.828 -19.031 1 94.31 66 PRO B CA 1
ATOM 1478 C C . PRO B 1 66 ? -2.842 -20.188 -18.328 1 94.31 66 PRO B C 1
ATOM 1480 O O . PRO B 1 66 ? -3.861 -20.656 -17.812 1 94.31 66 PRO B O 1
ATOM 1483 N N . GLU B 1 67 ? -1.621 -20.844 -18.281 1 96.38 67 GLU B N 1
ATOM 1484 C CA . GLU B 1 67 ? -1.494 -22.125 -17.594 1 96.38 67 GLU B CA 1
ATOM 1485 C C . GLU B 1 67 ? -1.499 -21.953 -16.078 1 96.38 67 GLU B C 1
ATOM 1487 O O . GLU B 1 67 ? -1.681 -22.906 -15.344 1 96.38 67 GLU B O 1
ATOM 1492 N N . GLY B 1 68 ? -1.283 -20.797 -15.602 1 97.38 68 GLY B N 1
ATOM 1493 C CA . GLY B 1 68 ? -1.254 -20.5 -14.18 1 97.38 68 GLY B CA 1
ATOM 1494 C C . GLY B 1 68 ? 0.018 -20.969 -13.5 1 97.38 68 GLY B C 1
ATOM 1495 O O . GLY B 1 68 ? 1.018 -21.25 -14.164 1 97.38 68 GLY B O 1
ATOM 1496 N N . HIS B 1 69 ? -0.042 -20.891 -12.18 1 97.69 69 HIS B N 1
ATOM 1497 C CA . HIS B 1 69 ? 1.083 -21.234 -11.32 1 97.69 69 HIS B CA 1
ATOM 1498 C C . HIS B 1 69 ? 0.628 -22.062 -10.125 1 97.69 69 HIS B C 1
ATOM 1500 O O . HIS B 1 69 ? -0.514 -21.953 -9.68 1 97.69 69 HIS B O 1
ATOM 1506 N N . LYS B 1 70 ? 1.468 -22.938 -9.703 1 98.06 70 LYS B N 1
ATOM 1507 C CA . LYS B 1 70 ? 1.255 -23.547 -8.398 1 98.06 70 LYS B CA 1
ATOM 1508 C C . LYS B 1 70 ? 1.591 -22.578 -7.27 1 98.06 70 LYS B C 1
ATOM 1510 O O . LYS B 1 70 ? 2.715 -22.078 -7.188 1 98.06 70 LYS B O 1
ATOM 1515 N N . ILE B 1 71 ? 0.591 -22.344 -6.414 1 98.19 71 ILE B N 1
ATOM 1516 C CA . ILE B 1 71 ? 0.747 -21.312 -5.391 1 98.19 71 ILE B CA 1
ATOM 1517 C C . ILE B 1 71 ? 0.459 -21.906 -4.016 1 98.19 71 ILE B C 1
ATOM 1519 O O . ILE B 1 71 ? -0.54 -22.609 -3.828 1 98.19 71 ILE B O 1
ATOM 1523 N N . LYS B 1 72 ? 1.347 -21.703 -3.123 1 98.31 72 LYS B N 1
ATOM 1524 C CA . LYS B 1 72 ? 1.09 -21.781 -1.689 1 98.31 72 LYS B CA 1
ATOM 1525 C C . LYS B 1 72 ? 1.21 -20.422 -1.023 1 98.31 72 LYS B C 1
ATOM 1527 O O . LYS B 1 72 ? 2.232 -19.75 -1.16 1 98.31 72 LYS B O 1
ATOM 1532 N N . ALA B 1 73 ? 0.103 -20.031 -0.337 1 98.5 73 ALA B N 1
ATOM 1533 C CA . ALA B 1 73 ? 0.102 -18.672 0.199 1 98.5 73 ALA B CA 1
ATOM 1534 C C . ALA B 1 73 ? -0.379 -18.656 1.647 1 98.5 73 ALA B C 1
ATOM 1536 O O . ALA B 1 73 ? -1.233 -19.453 2.035 1 98.5 73 ALA B O 1
ATOM 1537 N N . HIS B 1 74 ? 0.207 -17.828 2.414 1 98.69 74 HIS B N 1
ATOM 1538 C CA . HIS B 1 74 ? -0.26 -17.438 3.744 1 98.69 74 HIS B CA 1
ATOM 1539 C C . HIS B 1 74 ? -0.601 -15.953 3.805 1 98.69 74 HIS B C 1
ATOM 1541 O O . HIS B 1 74 ? 0.199 -15.117 3.389 1 98.69 74 HIS B O 1
ATOM 1547 N N . LEU B 1 75 ? -1.807 -15.656 4.289 1 98.69 75 LEU B N 1
ATOM 1548 C CA . LEU B 1 75 ? -2.301 -14.281 4.309 1 98.69 75 LEU B CA 1
ATOM 1549 C C . LEU B 1 75 ? -2.584 -13.82 5.734 1 98.69 75 LEU B C 1
ATOM 1551 O O . LEU B 1 75 ? -3.234 -14.539 6.504 1 98.69 75 LEU B O 1
ATOM 1555 N N . ASP B 1 76 ? -2.092 -12.602 6.055 1 98.56 76 ASP B N 1
ATOM 1556 C CA . ASP B 1 76 ? -2.344 -11.984 7.352 1 98.56 76 ASP B CA 1
ATOM 1557 C C . ASP B 1 76 ? -2.752 -10.523 7.191 1 98.56 76 ASP B C 1
ATOM 1559 O O . ASP B 1 76 ? -2.076 -9.758 6.496 1 98.56 76 ASP B O 1
ATOM 1563 N N . VAL B 1 77 ? -3.873 -10.242 7.863 1 98.75 77 VAL B N 1
ATOM 1564 C CA . VAL B 1 77 ? -4.164 -8.82 8 1 98.75 77 VAL B CA 1
ATOM 1565 C C . VAL B 1 77 ? -3.238 -8.203 9.047 1 98.75 77 VAL B C 1
ATOM 1567 O O . VAL B 1 77 ? -3.303 -8.555 10.227 1 98.75 77 VAL B O 1
ATOM 1570 N N . ILE B 1 78 ? -2.396 -7.18 8.656 1 98.69 78 ILE B N 1
ATOM 1571 C CA . ILE B 1 78 ? -1.416 -6.703 9.625 1 98.69 78 ILE B CA 1
ATOM 1572 C C . ILE B 1 78 ? -1.826 -5.324 10.141 1 98.69 78 ILE B C 1
ATOM 1574 O O . ILE B 1 78 ? -1.294 -4.848 11.148 1 98.69 78 ILE B O 1
ATOM 1578 N N . ALA B 1 79 ? -2.748 -4.676 9.477 1 98.56 79 ALA B N 1
ATOM 1579 C CA . ALA B 1 79 ? -3.299 -3.4 9.93 1 98.56 79 ALA B CA 1
ATOM 1580 C C . ALA B 1 79 ? -4.66 -3.135 9.289 1 98.56 79 ALA B C 1
ATOM 1582 O O . ALA B 1 79 ? -4.914 -3.551 8.156 1 98.56 79 ALA B O 1
ATOM 1583 N N . MET B 1 80 ? -5.48 -2.471 10.102 1 98.06 80 MET B N 1
ATOM 1584 C CA . MET B 1 80 ? -6.809 -2.191 9.562 1 98.06 80 MET B CA 1
ATOM 1585 C C . MET B 1 80 ? -7.414 -0.959 10.227 1 98.06 80 MET B C 1
ATOM 1587 O O . MET B 1 80 ? -7.188 -0.713 11.414 1 98.06 80 MET B O 1
ATOM 1591 N N . THR B 1 81 ? -8.07 -0.151 9.461 1 97.56 81 THR B N 1
ATOM 1592 C CA . THR B 1 81 ? -9.039 0.857 9.883 1 97.56 81 THR B CA 1
ATOM 1593 C C . THR B 1 81 ? -10.438 0.506 9.383 1 97.56 81 THR B C 1
ATOM 1595 O O . THR B 1 81 ? -10.625 -0.512 8.711 1 97.56 81 THR B O 1
ATOM 1598 N N . PRO B 1 82 ? -11.383 1.338 9.625 1 96.38 82 PRO B N 1
ATOM 1599 C CA . PRO B 1 82 ? -12.727 1.032 9.117 1 96.38 82 PRO B CA 1
ATOM 1600 C C . PRO B 1 82 ? -12.789 0.981 7.594 1 96.38 82 PRO B C 1
ATOM 1602 O O . PRO B 1 82 ? -13.625 0.279 7.027 1 96.38 82 PRO B O 1
ATOM 1605 N N . THR B 1 83 ? -11.82 1.674 6.887 1 97.38 83 THR B N 1
ATOM 1606 C CA . THR B 1 83 ? -11.961 1.742 5.438 1 97.38 83 THR B CA 1
ATOM 1607 C C . THR B 1 83 ? -10.656 1.346 4.75 1 97.38 83 THR B C 1
ATOM 1609 O O . THR B 1 83 ? -10.555 1.4 3.521 1 97.38 83 THR B O 1
ATOM 1612 N N . THR B 1 84 ? -9.633 1.023 5.504 1 98.56 84 THR B N 1
ATOM 1613 C CA . THR B 1 84 ? -8.375 0.623 4.895 1 98.56 84 THR B CA 1
ATOM 1614 C C . THR B 1 84 ? -7.82 -0.633 5.566 1 98.56 84 THR B C 1
ATOM 1616 O O . THR B 1 84 ? -8.117 -0.903 6.73 1 98.56 84 THR B O 1
ATOM 1619 N N . ALA B 1 85 ? -7.008 -1.342 4.816 1 98.88 85 ALA B N 1
ATOM 1620 C CA . ALA B 1 85 ? -6.367 -2.541 5.355 1 98.88 85 ALA B CA 1
ATOM 1621 C C . ALA B 1 85 ? -5.059 -2.834 4.633 1 98.88 85 ALA B C 1
ATOM 1623 O O . ALA B 1 85 ? -4.883 -2.455 3.473 1 98.88 85 ALA B O 1
ATOM 1624 N N . ILE B 1 86 ? -4.172 -3.479 5.328 1 98.94 86 ILE B N 1
ATOM 1625 C CA . ILE B 1 86 ? -2.939 -4.027 4.77 1 98.94 86 ILE B CA 1
ATOM 1626 C C . ILE B 1 86 ? -2.895 -5.535 5.004 1 98.94 86 ILE B C 1
ATOM 1628 O O . ILE B 1 86 ? -3.031 -6 6.137 1 98.94 86 ILE B O 1
ATOM 1632 N N . VAL B 1 87 ? -2.729 -6.266 3.961 1 98.94 87 VAL B N 1
ATOM 1633 C CA . VAL B 1 87 ? -2.549 -7.711 4.055 1 98.94 87 VAL B CA 1
ATOM 1634 C C . VAL B 1 87 ? -1.126 -8.086 3.646 1 98.94 87 VAL B C 1
ATOM 1636 O O . VAL B 1 87 ? -0.646 -7.668 2.59 1 98.94 87 VAL B O 1
ATOM 1639 N N . LYS B 1 88 ? -0.443 -8.742 4.445 1 98.94 88 LYS B N 1
ATOM 1640 C CA . LYS B 1 88 ? 0.823 -9.383 4.098 1 98.94 88 LYS B CA 1
ATOM 1641 C C . LYS B 1 88 ? 0.598 -10.797 3.557 1 98.94 88 LYS B C 1
ATOM 1643 O O . LYS B 1 88 ? -0.125 -11.586 4.16 1 98.94 88 LYS B O 1
ATOM 1648 N N . THR B 1 89 ? 1.171 -11.047 2.422 1 98.75 89 THR B N 1
ATOM 1649 C CA . THR B 1 89 ? 1.096 -12.398 1.872 1 98.75 89 THR B CA 1
ATOM 1650 C C . THR B 1 89 ? 2.49 -13 1.725 1 98.75 89 THR B C 1
ATOM 1652 O O . THR B 1 89 ? 3.418 -12.32 1.273 1 98.75 89 THR B O 1
ATOM 1655 N N . GLU B 1 90 ? 2.666 -14.203 2.195 1 98.69 90 GLU B N 1
ATOM 1656 C CA . GLU B 1 90 ? 3.811 -15.047 1.879 1 98.69 90 GLU B CA 1
ATOM 1657 C C . GLU B 1 90 ? 3.455 -16.078 0.812 1 98.69 90 GLU B C 1
ATOM 1659 O O . GLU B 1 90 ? 2.566 -16.906 1.014 1 98.69 90 GLU B O 1
ATOM 1664 N N . VAL B 1 91 ? 4.199 -15.969 -0.311 1 98.19 91 VAL B N 1
ATOM 1665 C CA . VAL B 1 91 ? 3.799 -16.766 -1.471 1 98.19 91 VAL B CA 1
ATOM 1666 C C . VAL B 1 91 ? 4.973 -17.625 -1.939 1 98.19 91 VAL B C 1
ATOM 1668 O O . VAL B 1 91 ? 6.086 -17.125 -2.111 1 98.19 91 VAL B O 1
ATOM 1671 N N . GLU B 1 92 ? 4.699 -18.906 -2.119 1 98.19 92 GLU B N 1
ATOM 1672 C CA . GLU B 1 92 ? 5.543 -19.812 -2.887 1 98.19 92 GLU B CA 1
ATOM 1673 C C . GLU B 1 92 ? 4.941 -20.094 -4.262 1 98.19 92 GLU B C 1
ATOM 1675 O O . GLU B 1 92 ? 3.797 -20.531 -4.363 1 98.19 92 GLU B O 1
ATOM 1680 N N . MET B 1 93 ? 5.73 -19.766 -5.262 1 96.75 93 MET B N 1
ATOM 1681 C CA . MET B 1 93 ? 5.219 -19.922 -6.621 1 96.75 93 MET B CA 1
ATOM 1682 C C . MET B 1 93 ? 6.094 -20.875 -7.422 1 96.75 93 MET B C 1
ATOM 1684 O O . MET B 1 93 ? 7.32 -20.859 -7.297 1 96.75 93 MET B O 1
ATOM 1688 N N . ASN B 1 94 ? 5.445 -21.75 -8.297 1 95.5 94 ASN B N 1
ATOM 1689 C CA . ASN B 1 94 ? 6.078 -22.656 -9.258 1 95.5 94 ASN B CA 1
ATOM 1690 C C . ASN B 1 94 ? 5.133 -23 -10.406 1 95.5 94 ASN B C 1
ATOM 1692 O O . ASN B 1 94 ? 4.055 -23.547 -10.188 1 95.5 94 ASN B O 1
ATOM 1696 N N . PRO B 1 95 ? 5.656 -22.688 -11.758 1 92.62 95 PRO B N 1
ATOM 1697 C CA . PRO B 1 95 ? 6.82 -21.953 -12.258 1 92.62 95 PRO B CA 1
ATOM 1698 C C . PRO B 1 95 ? 6.598 -20.453 -12.281 1 92.62 95 PRO B C 1
ATOM 1700 O O . PRO B 1 95 ? 5.453 -19.984 -12.305 1 92.62 95 PRO B O 1
ATOM 1703 N N . PRO B 1 96 ? 7.547 -19.5 -12.438 1 91.38 96 PRO B N 1
ATOM 1704 C CA . PRO B 1 96 ? 8.922 -19.828 -12.055 1 91.38 96 PRO B CA 1
ATOM 1705 C C . PRO B 1 96 ? 9.07 -20.125 -10.562 1 91.38 96 PRO B C 1
ATOM 1707 O O . PRO B 1 96 ? 8.234 -19.688 -9.766 1 91.38 96 PRO B O 1
ATOM 1710 N N . GLU B 1 97 ? 10.117 -20.828 -10.133 1 95 97 GLU B N 1
ATOM 1711 C CA . GLU B 1 97 ? 10.391 -21.078 -8.719 1 95 97 GLU B CA 1
ATOM 1712 C C . GLU B 1 97 ? 10.859 -19.812 -8.016 1 95 97 GLU B C 1
ATOM 1714 O O . GLU B 1 97 ? 12.055 -19.484 -8.023 1 95 97 GLU B O 1
ATOM 1719 N N . THR B 1 98 ? 9.945 -19.141 -7.441 1 95.38 98 THR B N 1
ATOM 1720 C CA . THR B 1 98 ? 10.211 -17.859 -6.773 1 95.38 98 THR B CA 1
ATOM 1721 C C . THR B 1 98 ? 9.281 -17.672 -5.578 1 95.38 98 THR B C 1
ATOM 1723 O O . THR B 1 98 ? 8.086 -17.984 -5.656 1 95.38 98 THR B O 1
ATOM 1726 N N . ASP B 1 99 ? 9.781 -17.219 -4.48 1 96.88 99 ASP B N 1
ATOM 1727 C CA . ASP B 1 99 ? 8.984 -16.844 -3.318 1 96.88 99 ASP B CA 1
ATOM 1728 C C . ASP B 1 99 ? 8.773 -15.328 -3.277 1 96.88 99 ASP B C 1
ATOM 1730 O O . ASP B 1 99 ? 9.578 -14.57 -3.811 1 96.88 99 ASP B O 1
ATOM 1734 N N . TYR B 1 100 ? 7.664 -14.977 -2.68 1 97.81 100 TYR B N 1
ATOM 1735 C CA . TYR B 1 100 ? 7.344 -13.555 -2.58 1 97.81 100 TYR B CA 1
ATOM 1736 C C . TYR B 1 100 ? 6.848 -13.211 -1.184 1 97.81 100 TYR B C 1
ATOM 1738 O O . TYR B 1 100 ? 6.191 -14.023 -0.528 1 97.81 100 TYR B O 1
ATOM 1746 N N . THR B 1 101 ? 7.199 -12.039 -0.736 1 98.56 101 THR B N 1
ATOM 1747 C CA . THR B 1 101 ? 6.438 -11.297 0.266 1 98.56 101 THR B CA 1
ATOM 1748 C C . THR B 1 101 ? 5.738 -10.094 -0.361 1 98.56 101 THR B C 1
ATOM 1750 O O . THR B 1 101 ? 6.391 -9.211 -0.92 1 98.56 101 THR B O 1
ATOM 1753 N N . ASP B 1 102 ? 4.406 -10.086 -0.274 1 98.69 102 ASP B N 1
ATOM 1754 C CA . ASP B 1 102 ? 3.607 -8.984 -0.796 1 98.69 102 ASP B CA 1
ATOM 1755 C C . ASP B 1 102 ? 2.943 -8.203 0.336 1 98.69 102 ASP B C 1
ATOM 1757 O O . ASP B 1 102 ? 2.654 -8.758 1.396 1 98.69 102 ASP B O 1
ATOM 1761 N N . PHE B 1 103 ? 2.754 -6.98 0.082 1 98.94 103 PHE B N 1
ATOM 1762 C CA . PHE B 1 103 ? 1.829 -6.152 0.849 1 98.94 103 PHE B CA 1
ATOM 1763 C C . PHE B 1 103 ? 0.712 -5.621 -0.041 1 98.94 103 PHE B C 1
ATOM 1765 O O . PHE B 1 103 ? 0.97 -4.883 -0.994 1 98.94 103 PHE B O 1
ATOM 1772 N N . LEU B 1 104 ? -0.48 -6.07 0.29 1 98.94 104 LEU B N 1
ATOM 1773 C CA . LEU B 1 104 ? -1.674 -5.609 -0.411 1 98.94 104 LEU B CA 1
ATOM 1774 C C . LEU B 1 104 ? -2.381 -4.512 0.382 1 98.94 104 LEU B C 1
ATOM 1776 O O . LEU B 1 104 ? -2.811 -4.742 1.515 1 98.94 104 LEU B O 1
ATOM 1780 N N . GLY B 1 105 ? -2.402 -3.309 -0.212 1 98.94 105 GLY B N 1
ATOM 1781 C CA . GLY B 1 105 ? -3.197 -2.229 0.351 1 98.94 105 GLY B CA 1
ATOM 1782 C C . GLY B 1 105 ? -4.617 -2.193 -0.18 1 98.94 105 GLY B C 1
ATOM 1783 O O . GLY B 1 105 ? -4.84 -2.314 -1.387 1 98.94 105 GLY B O 1
ATOM 1784 N N . MET B 1 106 ? -5.582 -2.061 0.763 1 98.94 106 MET B N 1
ATOM 1785 C CA . MET B 1 106 ? -6.984 -2.117 0.364 1 98.94 106 MET B CA 1
ATOM 1786 C C . MET B 1 106 ? -7.754 -0.922 0.914 1 98.94 106 MET B C 1
ATOM 1788 O O . MET B 1 106 ? -7.398 -0.374 1.958 1 98.94 106 MET B O 1
ATOM 1792 N N . VAL B 1 107 ? -8.75 -0.524 0.166 1 98.81 107 VAL B N 1
ATOM 1793 C CA . VAL B 1 107 ? -9.75 0.444 0.607 1 98.81 107 VAL B CA 1
ATOM 1794 C C . VAL B 1 107 ? -11.148 -0.141 0.434 1 98.81 107 VAL B C 1
ATOM 1796 O O . VAL B 1 107 ? -11.414 -0.858 -0.534 1 98.81 107 VAL B O 1
ATOM 1799 N N . LY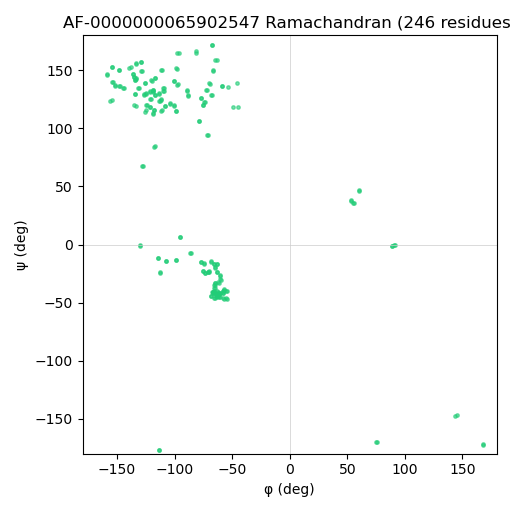S B 1 108 ? -11.984 0.087 1.381 1 97.94 1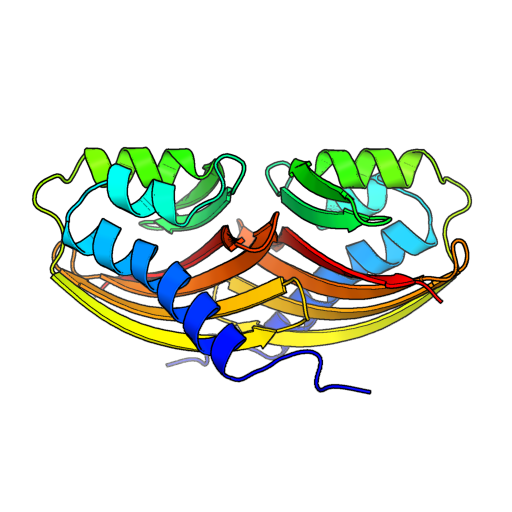08 LYS B N 1
ATOM 1800 C CA . LYS B 1 108 ? -13.391 -0.268 1.246 1 97.94 108 LYS B CA 1
ATOM 1801 C C . LYS B 1 108 ? -14.141 0.764 0.406 1 97.94 108 LYS B C 1
ATOM 1803 O O . LYS B 1 108 ? -14.367 1.89 0.854 1 97.94 108 LYS B O 1
ATOM 1808 N N . ILE B 1 109 ? -14.469 0.438 -0.793 1 97.81 109 ILE B N 1
ATOM 1809 C CA . ILE B 1 109 ? -15.094 1.356 -1.742 1 97.81 109 ILE B CA 1
ATOM 1810 C C . ILE B 1 109 ? -16.531 0.937 -1.996 1 97.81 109 ILE B C 1
ATOM 1812 O O . ILE B 1 109 ? -16.797 -0.144 -2.531 1 97.81 109 ILE B O 1
ATOM 1816 N N . ASP B 1 110 ? -17.484 1.819 -1.59 1 95.19 110 ASP B N 1
ATOM 1817 C CA . ASP B 1 110 ? -18.906 1.532 -1.718 1 95.19 110 ASP B CA 1
ATOM 1818 C C . ASP B 1 110 ? -19.266 0.188 -1.084 1 95.19 110 ASP B C 1
ATOM 1820 O O . ASP B 1 110 ? -19.922 -0.647 -1.708 1 95.19 110 ASP B O 1
ATOM 1824 N N . GLY B 1 111 ? -18.625 -0.088 0.016 1 95.19 111 GLY B N 1
ATOM 1825 C CA . GLY B 1 111 ? -18.969 -1.244 0.829 1 95.19 111 GLY B CA 1
ATOM 1826 C C . GLY B 1 111 ? -18.172 -2.488 0.458 1 95.19 111 GLY B C 1
ATOM 1827 O O . GLY B 1 111 ? -18.344 -3.539 1.08 1 95.19 111 GLY B O 1
ATOM 1828 N N . LYS B 1 112 ? -17.312 -2.359 -0.514 1 97.75 112 LYS B N 1
ATOM 1829 C CA . LYS B 1 112 ? -16.531 -3.506 -0.971 1 97.75 112 LYS B CA 1
ATOM 1830 C C . LYS B 1 112 ? -15.039 -3.24 -0.844 1 97.75 112 LYS B C 1
ATOM 1832 O O . LYS B 1 112 ? -14.555 -2.193 -1.272 1 97.75 112 LYS B O 1
ATOM 1837 N N . TRP B 1 113 ? -14.367 -4.203 -0.265 1 98.62 113 TRP B N 1
ATOM 1838 C CA . TRP B 1 113 ? -12.906 -4.094 -0.205 1 98.62 113 TRP B CA 1
ATOM 1839 C C . TRP B 1 113 ? -12.289 -4.324 -1.58 1 98.62 113 TRP B C 1
ATOM 1841 O O . TRP B 1 113 ? -12.664 -5.262 -2.287 1 98.62 113 TRP B O 1
ATOM 1851 N N . GLN B 1 114 ? -11.375 -3.453 -1.942 1 98.81 114 GLN B N 1
ATOM 1852 C CA . GLN B 1 114 ? -10.617 -3.578 -3.184 1 98.81 114 GLN B CA 1
ATOM 1853 C C . GLN B 1 114 ? -9.133 -3.328 -2.951 1 98.81 114 GLN B C 1
ATOM 1855 O O . GLN B 1 114 ? -8.766 -2.453 -2.164 1 98.81 114 GLN B O 1
ATOM 1860 N N . ILE B 1 115 ? -8.336 -4.113 -3.654 1 98.94 115 ILE B N 1
ATOM 1861 C CA . ILE B 1 115 ? -6.895 -3.9 -3.609 1 98.94 115 ILE B CA 1
ATOM 1862 C C . ILE B 1 115 ? -6.523 -2.701 -4.48 1 98.94 115 ILE B C 1
ATOM 1864 O O . ILE B 1 115 ? -6.863 -2.656 -5.664 1 98.94 115 ILE B O 1
ATOM 1868 N N . VAL B 1 116 ? -5.797 -1.732 -3.871 1 98.88 116 VAL B N 1
ATOM 1869 C CA . VAL B 1 116 ? -5.43 -0.536 -4.621 1 98.88 116 VAL B CA 1
ATOM 1870 C C . VAL B 1 116 ? -3.914 -0.476 -4.789 1 98.88 116 VAL B C 1
ATOM 1872 O O . VAL B 1 116 ? -3.402 0.327 -5.574 1 98.88 116 VAL B O 1
ATOM 1875 N N . SER B 1 117 ? -3.225 -1.288 -4.102 1 98.75 117 SER B N 1
ATOM 1876 C CA . SER B 1 117 ? -1.77 -1.297 -4.219 1 98.75 117 SER B CA 1
ATOM 1877 C C . SER B 1 117 ? -1.198 -2.678 -3.918 1 98.75 117 SER B C 1
ATOM 1879 O O . SER B 1 117 ? -1.642 -3.348 -2.982 1 98.75 117 SER B O 1
ATOM 1881 N N . LYS B 1 118 ? -0.303 -3.088 -4.664 1 98.88 118 LYS B N 1
ATOM 1882 C CA . LYS B 1 118 ? 0.55 -4.242 -4.387 1 98.88 118 LYS B CA 1
ATOM 1883 C C . LYS B 1 118 ? 2.025 -3.857 -4.441 1 98.88 118 LYS B C 1
ATOM 1885 O O . LYS B 1 118 ? 2.508 -3.373 -5.469 1 98.88 118 LYS B O 1
ATOM 1890 N N . ILE B 1 119 ? 2.738 -4.023 -3.391 1 98.81 119 ILE B N 1
ATOM 1891 C CA . ILE B 1 119 ? 4.195 -3.947 -3.398 1 98.81 119 ILE B CA 1
ATOM 1892 C C . ILE B 1 119 ? 4.785 -5.301 -3.01 1 98.81 119 ILE B C 1
ATOM 1894 O O . ILE B 1 119 ? 4.211 -6.023 -2.191 1 98.81 119 ILE B O 1
ATOM 1898 N N . PHE B 1 120 ? 5.887 -5.648 -3.631 1 98.62 120 PHE B N 1
ATOM 1899 C CA . PHE B 1 120 ? 6.332 -7.016 -3.387 1 98.62 120 PHE B CA 1
ATOM 1900 C C . PHE B 1 120 ? 7.852 -7.109 -3.445 1 98.62 120 PHE B C 1
ATOM 1902 O O . PHE B 1 120 ? 8.5 -6.301 -4.113 1 98.62 120 PHE B O 1
ATOM 1909 N N . HIS B 1 121 ? 8.398 -8.031 -2.701 1 98.12 121 HIS B N 1
ATOM 1910 C CA . HIS B 1 121 ? 9.781 -8.477 -2.748 1 98.12 121 HIS B CA 1
ATOM 1911 C C . HIS B 1 121 ? 9.875 -9.922 -3.227 1 98.12 121 HIS B C 1
ATOM 1913 O O . HIS B 1 121 ? 9.148 -10.789 -2.738 1 98.12 121 HIS B O 1
ATOM 1919 N N . SER B 1 122 ? 10.703 -10.141 -4.16 1 96.69 122 SER B N 1
ATOM 1920 C CA . SER B 1 122 ? 10.906 -11.484 -4.703 1 96.69 122 SER B CA 1
ATOM 1921 C C . SER B 1 122 ? 12.164 -12.125 -4.129 1 96.69 122 SER B C 1
ATOM 1923 O O . SER B 1 122 ? 13.172 -11.453 -3.922 1 96.69 122 SER B O 1
ATOM 1925 N N . TYR B 1 123 ? 12.055 -13.422 -3.846 1 95 123 TYR B N 1
ATOM 1926 C CA . TYR B 1 123 ? 13.148 -14.281 -3.42 1 95 123 TYR B CA 1
ATOM 1927 C C . TYR B 1 123 ? 13.391 -15.398 -4.43 1 95 123 TYR B C 1
ATOM 1929 O O . TYR B 1 123 ? 12.922 -16.531 -4.246 1 95 123 TYR B O 1
ATOM 1937 N N . PRO B 1 124 ? 14.141 -15.156 -5.477 1 89.94 124 PRO B N 1
ATOM 1938 C CA . PRO B 1 124 ? 14.422 -16.25 -6.398 1 89.94 124 PRO B CA 1
ATOM 1939 C C . PRO B 1 124 ? 15.125 -17.422 -5.723 1 89.94 124 PRO B C 1
ATOM 1941 O O . PRO B 1 124 ? 15.977 -17.219 -4.852 1 89.94 124 PRO B O 1
ATOM 1944 N N . ARG B 1 125 ? 14.648 -18.656 -6.066 1 85.94 125 ARG B N 1
ATOM 1945 C CA . ARG B 1 125 ? 15.266 -19.859 -5.523 1 85.94 125 ARG B CA 1
ATOM 1946 C C . ARG B 1 125 ? 16.359 -20.391 -6.449 1 85.94 125 ARG B C 1
ATOM 1948 O O . ARG B 1 125 ? 16.297 -20.172 -7.664 1 85.94 125 ARG B O 1
#